Protein AF-A0A356WY56-F1 (afdb_monomer_lite)

Sequence (281 aa):
VMVTATISPYHAPGSEIDVTVSSLGDARSLQGGVLLQTQMLEPDNDEIYVIAQGPLVVGGIAAETRGASVSQNQTLTATIPGGGSVERNEEVELNTTVPLGLVLRDPNYSNARSIVESINGAFDEELASMHHSGLVRVQWPDAFQDRGNMNIFTSIILDQTIEVETPARVVINERTGTIVAGGEVIIDDAMISHGNIQLRTQNTPFISQPPAFSGGETTVLNVPEAQLSEDIAQTFLVEPETTVQQLAASLNALGLSPRDIISIFQALDRSGVLRAKLIVM

Radius of gyration: 29.79 Å; chains: 1; bounding box: 91×44×67 Å

Secondary structure (DSSP, 8-state):
-EEEE---TTPPTT-EEEEEEE--SS-S--TT-EEEEEEEE-TTT--EEEEEEEE-B-------BTTB----S-TTEEEEEEEEEE---------TTS-EEEE-SS--HHHHHHHHHHHHHHSSS--EEEEETTEEEEPPPGGG-SHHHHHHHHHHHHT------PPPEEEE-TTT--EEEES--EE-S-EEEETTEEEEE-----EE-PPTTS-PPPEE---------SS--EEEEEPTT--HHHHHHHHHHTT--HHHHHHHHHHHHHTT-EESEEEE-

pLDDT: mean 80.22, std 16.52, range [29.41, 97.12]

Foldseek 3Di:
DDKDFDDDLPDDFFFFGKIKAFDPDDDQALAQPWADFDFDADPPPRDGFKTFTTTWAFPADQDDDPPDGPRDDRRRMTMDGSRIGTHDHDHDDDALVFFDKDFAPDFDPVQLVQLQCQLCVVDPDNQWDDPGSGIITGHDDPVQNDRVSVVVSVVVSVPGDGDDQDFWEWEAEQVPRDIDTDGDKAFAFDWDDFDLEIETEDDDFDWDDDPPPPPDDTDTDDDDDDDDDDDRHPYDYDDHPDDPVNVSVVCVVVVDRSVSVLVRVVVSVVVVRIRGHYHYD

Structure (mmCIF, N/CA/C/O backbone):
data_AF-A0A356WY56-F1
#
_entry.id   AF-A0A356WY56-F1
#
loop_
_atom_site.group_PDB
_atom_site.id
_atom_site.type_symbol
_atom_site.label_atom_id
_atom_site.label_alt_id
_atom_site.label_comp_id
_atom_site.label_asym_id
_atom_site.label_entity_id
_atom_site.label_seq_id
_atom_site.pdbx_PDB_ins_code
_atom_site.Cartn_x
_atom_site.Cartn_y
_atom_site.Cartn_z
_atom_site.occupancy
_atom_site.B_iso_or_equiv
_atom_site.auth_seq_id
_atom_site.auth_comp_id
_atom_site.auth_asym_id
_atom_site.auth_atom_id
_atom_site.pdbx_PDB_model_num
ATOM 1 N N . VAL A 1 1 ? 26.663 4.536 19.017 1.00 85.94 1 VAL A N 1
ATOM 2 C CA . VAL A 1 1 ? 25.782 5.232 18.052 1.00 85.94 1 VAL A CA 1
ATOM 3 C C . VAL A 1 1 ? 25.529 4.257 16.925 1.00 85.94 1 VAL A C 1
ATOM 5 O O . VAL A 1 1 ? 26.473 3.595 16.520 1.00 85.94 1 VAL A O 1
ATOM 8 N N . MET A 1 2 ? 24.281 4.103 16.510 1.00 91.50 2 MET A N 1
ATOM 9 C CA . MET A 1 2 ? 23.872 3.248 15.403 1.00 91.50 2 MET A CA 1
ATOM 10 C C . MET A 1 2 ? 23.352 4.147 14.286 1.00 91.50 2 MET A C 1
ATOM 12 O O . MET A 1 2 ? 22.641 5.111 14.569 1.00 91.50 2 MET A O 1
ATOM 16 N N . VAL A 1 3 ? 23.739 3.851 13.050 1.00 94.31 3 VAL A N 1
ATOM 17 C CA . VAL A 1 3 ? 23.352 4.612 11.862 1.00 94.31 3 VAL A CA 1
ATOM 18 C C . VAL A 1 3 ? 22.678 3.643 10.905 1.00 94.31 3 VAL A C 1
ATOM 20 O O . VAL A 1 3 ? 23.260 2.613 10.570 1.00 94.31 3 VAL A O 1
ATOM 23 N N . THR A 1 4 ? 21.444 3.939 10.515 1.00 93.38 4 THR A N 1
ATOM 24 C CA . THR A 1 4 ? 20.633 3.098 9.630 1.00 93.38 4 THR A CA 1
ATOM 25 C C . THR A 1 4 ? 20.034 3.936 8.508 1.00 93.38 4 THR A C 1
ATOM 27 O O . THR A 1 4 ? 19.711 5.108 8.683 1.00 93.38 4 THR A O 1
ATOM 30 N N . ALA A 1 5 ? 19.919 3.341 7.329 1.00 92.69 5 ALA A N 1
ATOM 31 C CA . ALA A 1 5 ? 19.368 3.966 6.138 1.00 92.69 5 ALA A CA 1
ATOM 32 C C . ALA A 1 5 ? 18.651 2.887 5.328 1.00 92.69 5 ALA A C 1
ATOM 34 O O . ALA A 1 5 ? 18.968 1.704 5.449 1.00 92.69 5 ALA A O 1
ATOM 35 N N . THR A 1 6 ? 17.666 3.292 4.533 1.00 91.00 6 THR A N 1
ATOM 36 C CA . THR A 1 6 ? 16.948 2.386 3.631 1.00 91.00 6 THR A CA 1
ATOM 37 C C . THR A 1 6 ? 17.314 2.748 2.203 1.00 91.00 6 THR A C 1
ATOM 39 O O . THR A 1 6 ? 17.058 3.868 1.766 1.00 91.00 6 THR A O 1
ATOM 42 N N . ILE A 1 7 ? 17.912 1.805 1.479 1.00 88.56 7 ILE A N 1
ATOM 43 C CA . ILE A 1 7 ? 18.257 1.967 0.069 1.00 88.56 7 ILE A CA 1
ATOM 44 C C . ILE A 1 7 ? 17.208 1.257 -0.797 1.00 88.56 7 ILE A C 1
ATOM 46 O O . ILE A 1 7 ? 16.867 0.101 -0.563 1.00 88.56 7 ILE A O 1
ATOM 50 N N . SER A 1 8 ? 16.647 1.977 -1.769 1.00 87.56 8 SER A N 1
ATOM 51 C CA . SER A 1 8 ? 15.826 1.402 -2.836 1.00 87.56 8 SER A CA 1
ATOM 52 C C . SER A 1 8 ? 16.740 0.852 -3.933 1.00 87.56 8 SER A C 1
ATOM 54 O O . SER A 1 8 ? 17.744 1.505 -4.219 1.00 87.56 8 SER A O 1
ATOM 56 N N . PRO A 1 9 ? 16.383 -0.247 -4.622 1.00 83.75 9 PRO A N 1
ATOM 57 C CA . PRO A 1 9 ? 17.151 -0.786 -5.752 1.00 83.75 9 PRO A CA 1
ATOM 58 C C . PRO A 1 9 ? 17.381 0.194 -6.916 1.00 83.75 9 PRO A C 1
ATOM 60 O O . PRO A 1 9 ? 18.193 -0.062 -7.797 1.00 83.75 9 PRO A O 1
ATOM 63 N N . TYR A 1 10 ? 16.661 1.316 -6.947 1.00 83.38 10 TYR A N 1
ATOM 64 C CA . TYR A 1 10 ? 16.765 2.316 -8.011 1.00 83.38 10 TYR A CA 1
ATOM 65 C C . TYR A 1 10 ? 17.625 3.533 -7.648 1.00 83.38 10 TYR A C 1
ATOM 67 O O . TYR A 1 10 ? 17.779 4.432 -8.473 1.00 83.38 10 TYR A O 1
ATOM 75 N N . HIS A 1 11 ? 18.188 3.602 -6.437 1.00 90.69 11 HIS A N 1
ATOM 76 C CA . HIS A 1 11 ? 19.147 4.660 -6.118 1.00 90.69 11 HIS A CA 1
ATOM 77 C C . HIS A 1 11 ? 20.453 4.438 -6.883 1.00 90.69 11 HIS A C 1
ATOM 79 O O . HIS A 1 11 ? 21.121 3.421 -6.710 1.00 90.69 11 HIS A O 1
ATOM 85 N N . ALA A 1 12 ? 20.834 5.399 -7.717 1.00 89.94 12 ALA A N 1
ATOM 86 C CA . ALA A 1 12 ? 22.125 5.379 -8.392 1.00 89.94 12 ALA A CA 1
ATOM 87 C C . ALA A 1 12 ? 23.248 5.836 -7.441 1.00 89.94 12 ALA A C 1
ATOM 89 O O . ALA A 1 12 ? 22.971 6.588 -6.498 1.00 89.94 12 ALA A O 1
ATOM 90 N N . PRO A 1 13 ? 24.514 5.467 -7.702 1.00 92.19 13 PRO A N 1
ATOM 91 C CA . PRO A 1 13 ? 25.654 6.074 -7.025 1.00 92.19 13 PRO A CA 1
ATOM 92 C C . PRO A 1 13 ? 25.601 7.610 -7.085 1.00 92.19 13 PRO A C 1
ATOM 94 O O . PRO A 1 13 ? 25.337 8.191 -8.139 1.00 92.19 13 PRO A O 1
ATOM 97 N N . GLY A 1 14 ? 25.821 8.261 -5.947 1.00 92.62 14 GLY A N 1
ATOM 98 C CA . GLY A 1 14 ? 25.669 9.699 -5.731 1.00 92.62 14 GLY A CA 1
ATOM 99 C C . GLY A 1 14 ? 24.257 10.154 -5.343 1.00 92.62 14 GLY A C 1
ATOM 100 O O . GLY A 1 14 ? 24.069 11.342 -5.094 1.00 92.62 14 GLY A O 1
ATOM 101 N N . SER A 1 15 ? 23.263 9.258 -5.284 1.00 94.56 15 SER A N 1
ATOM 102 C CA . SER A 1 15 ? 21.923 9.620 -4.797 1.00 94.56 15 SER A CA 1
ATOM 103 C C . SER A 1 15 ? 21.968 9.968 -3.312 1.00 94.56 15 SER A C 1
ATOM 105 O O . SER A 1 15 ? 22.593 9.256 -2.523 1.00 94.56 15 SER A O 1
ATOM 107 N N . GLU A 1 16 ? 21.260 11.029 -2.936 1.00 95.50 16 GLU A N 1
ATOM 108 C CA . GLU A 1 16 ? 21.068 11.409 -1.540 1.00 95.50 16 GLU A CA 1
ATOM 109 C C . GLU A 1 16 ? 19.893 10.632 -0.932 1.00 95.50 16 GLU A C 1
ATOM 111 O O . GLU A 1 16 ? 18.824 10.530 -1.537 1.00 95.50 16 GLU A O 1
ATOM 116 N N . ILE A 1 17 ? 20.084 10.089 0.271 1.00 95.62 17 ILE A N 1
ATOM 117 C CA . ILE A 1 17 ? 19.066 9.358 1.029 1.00 95.62 17 ILE A CA 1
ATOM 118 C C . ILE A 1 17 ? 19.007 9.829 2.481 1.00 95.62 17 ILE A C 1
ATOM 120 O O . ILE A 1 17 ? 19.989 10.314 3.053 1.00 95.62 17 ILE A O 1
ATOM 124 N N . ASP A 1 18 ? 17.847 9.640 3.099 1.00 95.75 18 ASP A N 1
ATOM 125 C CA . ASP A 1 18 ? 17.649 9.945 4.509 1.00 95.75 18 ASP A CA 1
ATOM 126 C C . ASP A 1 18 ? 18.321 8.898 5.400 1.00 95.75 18 ASP A C 1
ATOM 128 O O . ASP A 1 18 ? 18.241 7.687 5.166 1.00 95.75 18 ASP A O 1
ATOM 132 N N . VAL A 1 19 ? 18.954 9.376 6.470 1.00 95.62 19 VAL A N 1
ATOM 133 C CA . VAL A 1 19 ? 19.668 8.533 7.433 1.00 95.62 19 VAL A CA 1
ATOM 134 C C . VAL A 1 19 ? 19.085 8.726 8.823 1.00 95.62 19 VAL A C 1
ATOM 136 O O . VAL A 1 19 ? 18.850 9.850 9.263 1.00 95.62 19 VAL A O 1
ATOM 139 N N . THR A 1 20 ? 18.884 7.631 9.546 1.00 94.75 20 THR A N 1
ATOM 140 C CA . THR A 1 20 ? 18.485 7.634 10.954 1.00 94.75 20 THR A CA 1
ATOM 141 C C . THR A 1 20 ? 19.693 7.347 11.837 1.00 94.75 20 THR A C 1
ATOM 143 O O . THR A 1 20 ? 20.459 6.416 11.599 1.00 94.75 20 THR A O 1
ATOM 146 N N . VAL A 1 21 ? 19.863 8.151 12.883 1.00 94.56 21 VAL A N 1
ATOM 147 C CA . VAL A 1 21 ? 20.942 8.028 13.864 1.00 94.56 21 VAL A CA 1
ATOM 148 C C . VAL A 1 21 ? 20.334 7.818 15.239 1.00 94.56 21 VAL A C 1
ATOM 150 O O . VAL A 1 21 ? 19.541 8.634 15.707 1.00 94.56 21 VAL A O 1
ATOM 153 N N . SER A 1 22 ? 20.750 6.757 15.921 1.00 92.12 22 SER A N 1
ATOM 154 C CA . SER A 1 22 ? 20.297 6.436 17.273 1.00 92.12 22 SER A CA 1
ATOM 155 C C . SER A 1 22 ? 21.470 6.314 18.239 1.00 92.12 22 SER A C 1
ATOM 157 O O . SER A 1 22 ? 22.510 5.715 17.945 1.00 92.12 22 SER A O 1
ATOM 159 N N . SER A 1 23 ? 21.314 6.867 19.440 1.00 90.25 23 SER A N 1
ATOM 160 C CA . SER A 1 23 ? 22.250 6.610 20.533 1.00 90.25 23 SER A CA 1
ATOM 161 C C . SER A 1 23 ? 21.942 5.261 21.180 1.00 90.25 23 SER A C 1
ATOM 163 O O . SER A 1 23 ? 20.828 5.027 21.631 1.00 90.25 23 SER A O 1
ATOM 165 N N . LEU A 1 24 ? 22.954 4.396 21.268 1.00 81.62 24 LEU A N 1
ATOM 166 C CA . LEU A 1 24 ? 22.889 3.111 21.979 1.00 81.62 24 LEU A CA 1
ATOM 167 C C . LEU A 1 24 ? 23.472 3.201 23.407 1.00 81.62 24 LEU A C 1
ATOM 169 O O . LEU A 1 24 ? 23.508 2.212 24.127 1.00 81.62 24 LEU A O 1
ATOM 173 N N . GLY A 1 25 ? 23.983 4.376 23.792 1.00 77.62 25 GLY A N 1
ATOM 174 C CA . GLY A 1 25 ? 24.712 4.598 25.042 1.00 77.62 25 GLY A CA 1
ATOM 175 C C . GLY A 1 25 ? 24.065 5.651 25.940 1.00 77.62 25 GLY A C 1
ATOM 176 O O . GLY A 1 25 ? 22.857 5.855 25.932 1.00 77.62 25 GLY A O 1
ATOM 177 N N . ASP A 1 26 ? 24.899 6.357 26.692 1.00 78.75 26 ASP A N 1
ATOM 178 C CA . ASP A 1 26 ? 24.550 7.310 27.750 1.00 78.75 26 ASP A CA 1
ATOM 179 C C . ASP A 1 26 ? 24.246 8.738 27.262 1.00 78.75 26 ASP A C 1
ATOM 181 O O . ASP A 1 26 ? 24.182 9.674 28.067 1.00 78.75 26 ASP A O 1
ATOM 185 N N . ALA A 1 27 ? 24.052 8.938 25.953 1.00 83.62 27 ALA A N 1
ATOM 186 C CA . ALA A 1 27 ? 23.698 10.255 25.433 1.00 83.62 27 ALA A CA 1
ATOM 187 C C . ALA A 1 27 ? 22.409 10.754 26.101 1.00 83.62 27 ALA A C 1
ATOM 189 O O . ALA A 1 27 ? 21.419 10.034 26.181 1.00 83.62 27 ALA A O 1
ATOM 190 N N . ARG A 1 28 ? 22.414 12.007 26.564 1.00 83.31 28 ARG A N 1
ATOM 191 C CA . ARG A 1 28 ? 21.215 12.655 27.126 1.00 83.31 28 ARG A CA 1
ATOM 192 C C . ARG A 1 28 ? 20.296 13.203 26.036 1.00 83.31 28 ARG A C 1
ATOM 194 O O . ARG A 1 28 ? 19.098 13.330 26.254 1.00 83.31 28 ARG A O 1
ATOM 201 N N . SER A 1 29 ? 20.873 13.570 24.892 1.00 85.62 29 SER A N 1
ATOM 202 C CA . SER A 1 29 ? 20.183 14.134 23.735 1.00 85.62 29 SER A CA 1
ATOM 203 C C . SER A 1 29 ? 21.113 14.137 22.516 1.00 85.62 29 SER A C 1
ATOM 205 O O . SER A 1 29 ? 22.320 14.314 22.669 1.00 85.62 29 SER A O 1
ATOM 207 N N . LEU A 1 30 ? 20.549 13.957 21.320 1.00 88.00 30 LEU A N 1
ATOM 208 C CA . LEU A 1 30 ? 21.206 14.150 20.022 1.00 88.00 30 LEU A CA 1
ATOM 209 C C . LEU A 1 30 ? 20.957 15.550 19.428 1.00 88.00 30 LEU A C 1
ATOM 211 O O . LEU A 1 30 ? 21.418 15.847 18.326 1.00 88.00 30 LEU A O 1
ATOM 215 N N . GLN A 1 31 ? 20.226 16.418 20.134 1.00 87.25 31 GLN A N 1
ATOM 216 C CA . GLN A 1 31 ? 19.887 17.758 19.659 1.00 87.25 31 GLN A CA 1
ATOM 217 C C . GLN A 1 31 ? 21.140 18.613 19.443 1.00 87.25 31 GLN A C 1
ATOM 219 O O . GLN A 1 31 ? 21.974 18.745 20.338 1.00 87.25 31 GLN A O 1
ATOM 224 N N . GLY A 1 32 ? 21.241 19.229 18.263 1.00 85.69 32 GLY A N 1
ATOM 225 C CA . GLY A 1 32 ? 22.387 20.062 17.889 1.00 85.69 32 GLY A CA 1
ATOM 226 C C . GLY A 1 32 ? 23.671 19.271 17.616 1.00 85.69 32 GLY A C 1
ATOM 227 O O . GLY A 1 32 ? 24.718 19.878 17.406 1.00 85.69 32 GLY A O 1
ATOM 228 N N . GLY A 1 33 ? 23.608 17.936 17.623 1.00 91.12 33 GLY A N 1
ATOM 229 C CA . GLY A 1 33 ? 24.721 17.085 17.227 1.00 91.12 33 GLY A CA 1
ATOM 230 C C . GLY A 1 33 ? 24.958 17.105 15.716 1.00 91.12 33 GLY A C 1
ATOM 231 O O . GLY A 1 33 ? 24.085 17.468 14.929 1.00 91.12 33 GLY A O 1
ATOM 232 N N . VAL A 1 34 ? 26.150 16.674 15.310 1.00 94.69 34 VAL A N 1
ATOM 233 C CA . VAL A 1 34 ? 26.525 16.463 13.908 1.00 94.69 34 VAL A CA 1
ATOM 234 C C . VAL A 1 34 ? 27.080 15.050 13.789 1.00 94.69 34 VAL A C 1
ATOM 236 O O . VAL A 1 34 ? 27.959 14.664 14.562 1.00 94.69 34 VAL A O 1
ATOM 239 N N . LEU A 1 35 ? 26.564 14.276 12.837 1.00 95.31 35 LEU A N 1
ATOM 240 C CA . LEU A 1 35 ? 27.150 13.002 12.453 1.00 95.31 35 LEU A CA 1
ATOM 241 C C . LEU A 1 35 ? 28.388 13.280 11.601 1.00 95.31 35 LEU A C 1
ATOM 243 O O . LEU A 1 35 ? 28.300 13.883 10.529 1.00 95.31 35 LEU A O 1
ATOM 247 N N . LEU A 1 36 ? 29.542 12.835 12.089 1.00 95.31 36 LEU A N 1
ATOM 248 C CA . LEU A 1 36 ? 30.762 12.793 11.291 1.00 95.31 36 LEU A CA 1
ATOM 249 C C . LEU A 1 36 ? 30.651 11.690 10.242 1.00 95.31 36 LEU A C 1
ATOM 251 O O . LEU A 1 36 ? 29.946 10.706 10.464 1.00 95.31 36 LEU A O 1
ATOM 255 N N . GLN A 1 37 ? 31.384 11.842 9.140 1.00 95.62 37 GLN A N 1
ATOM 256 C CA . GLN A 1 37 ? 31.386 10.886 8.037 1.00 95.62 37 GLN A CA 1
ATOM 257 C C . GLN A 1 37 ? 31.486 9.442 8.540 1.00 95.62 37 GLN A C 1
ATOM 259 O O . GLN A 1 37 ? 32.502 9.025 9.095 1.00 95.62 37 GLN A O 1
ATOM 264 N N . THR A 1 38 ? 30.401 8.699 8.347 1.00 95.81 38 THR A N 1
ATOM 265 C CA . THR A 1 38 ? 30.225 7.330 8.821 1.00 95.81 38 THR A CA 1
ATOM 266 C C . THR A 1 38 ? 29.865 6.458 7.631 1.00 95.81 38 THR A C 1
ATOM 268 O O . THR A 1 38 ? 28.901 6.729 6.920 1.00 95.81 38 THR A O 1
ATOM 271 N N . GLN A 1 39 ? 30.660 5.420 7.406 1.00 95.38 39 GLN A N 1
ATOM 272 C CA . GLN A 1 39 ? 30.413 4.440 6.355 1.00 95.38 39 GLN A CA 1
ATOM 273 C C . GLN A 1 39 ? 29.398 3.411 6.852 1.00 95.38 39 GLN A C 1
ATOM 275 O O . GLN A 1 39 ? 29.490 2.937 7.985 1.00 95.38 39 GLN A O 1
ATOM 280 N N . MET A 1 40 ? 28.434 3.082 6.002 1.00 93.75 40 MET A N 1
ATOM 281 C CA . MET A 1 40 ? 27.417 2.068 6.239 1.00 93.75 40 MET A CA 1
ATOM 282 C C . MET A 1 40 ? 27.729 0.869 5.356 1.00 93.75 40 MET A C 1
ATOM 284 O O . MET A 1 40 ? 27.813 0.998 4.131 1.00 93.75 40 MET A O 1
ATOM 288 N N . LEU A 1 41 ? 27.937 -0.268 6.010 1.00 92.06 41 LEU A N 1
ATOM 289 C CA . LEU A 1 41 ? 28.397 -1.498 5.385 1.00 92.06 41 LEU A CA 1
ATOM 290 C C . LEU A 1 41 ? 27.224 -2.449 5.163 1.00 92.06 41 LEU A C 1
ATOM 292 O O . LEU A 1 41 ? 26.315 -2.516 5.998 1.00 92.06 41 LEU A O 1
ATOM 296 N N . GLU A 1 42 ? 27.262 -3.193 4.065 1.00 86.12 42 GLU A N 1
ATOM 297 C CA . GLU A 1 42 ? 26.388 -4.345 3.882 1.00 86.12 42 GLU A CA 1
ATOM 298 C C . GLU A 1 42 ? 26.798 -5.470 4.855 1.00 86.12 42 GLU A C 1
ATOM 300 O O . GLU A 1 42 ? 27.981 -5.817 4.917 1.00 86.12 42 GLU A O 1
ATOM 305 N N . PRO A 1 43 ? 25.854 -6.051 5.625 1.00 84.38 43 PRO A N 1
ATOM 306 C CA . PRO A 1 43 ? 26.174 -7.048 6.650 1.00 84.38 43 PRO A CA 1
ATOM 307 C C . PRO A 1 43 ? 26.872 -8.316 6.145 1.00 84.38 43 PRO A C 1
ATOM 309 O O . PRO A 1 43 ? 27.546 -8.979 6.931 1.00 84.38 43 PRO A O 1
ATOM 312 N N . ASP A 1 44 ? 26.683 -8.670 4.871 1.00 85.94 44 ASP A N 1
ATOM 313 C CA . ASP A 1 44 ? 27.112 -9.962 4.329 1.00 85.94 44 ASP A CA 1
ATOM 314 C C . ASP A 1 44 ? 28.516 -9.933 3.699 1.00 85.94 44 ASP A 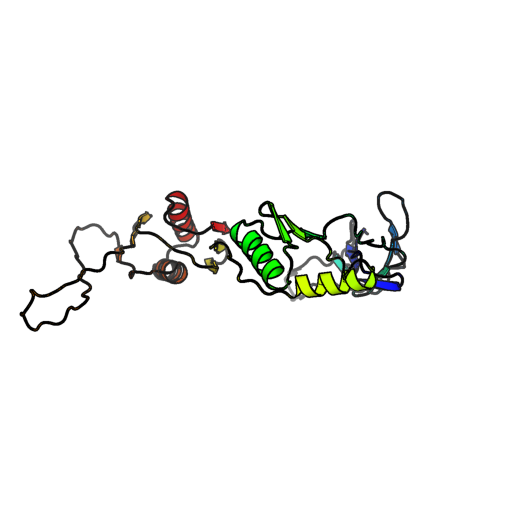C 1
ATOM 316 O O . ASP A 1 44 ? 29.204 -10.957 3.700 1.00 85.94 44 ASP A O 1
ATOM 320 N N . ASN A 1 45 ? 28.966 -8.792 3.167 1.00 86.31 45 ASN A N 1
ATOM 321 C CA . ASN A 1 45 ? 30.239 -8.679 2.437 1.00 86.31 45 ASN A CA 1
ATOM 322 C C . ASN A 1 45 ? 31.157 -7.536 2.912 1.00 86.31 45 ASN A C 1
ATOM 324 O O . ASN A 1 45 ? 32.243 -7.375 2.352 1.00 86.31 45 ASN A O 1
ATOM 328 N N . ASP A 1 46 ? 30.749 -6.768 3.930 1.00 86.25 46 ASP A N 1
ATOM 329 C CA . ASP A 1 46 ? 31.474 -5.608 4.467 1.00 86.25 46 ASP A CA 1
ATOM 330 C C . ASP A 1 46 ? 31.790 -4.516 3.417 1.00 86.25 46 ASP A C 1
ATOM 332 O O . ASP A 1 46 ? 32.713 -3.714 3.590 1.00 86.25 46 ASP A O 1
ATOM 336 N N . GLU A 1 47 ? 31.038 -4.446 2.314 1.00 89.88 47 GLU A N 1
ATOM 337 C CA . GLU A 1 47 ? 31.192 -3.391 1.313 1.00 89.88 47 GLU A CA 1
ATOM 338 C C . GLU A 1 47 ? 30.444 -2.115 1.714 1.00 89.88 47 GLU A C 1
ATOM 340 O O . GLU A 1 47 ? 29.388 -2.148 2.343 1.00 89.88 47 GLU A O 1
ATOM 345 N N . ILE A 1 48 ? 30.987 -0.956 1.331 1.00 91.81 48 ILE A N 1
ATOM 346 C CA . ILE A 1 48 ? 30.381 0.346 1.633 1.00 91.81 48 ILE A CA 1
ATOM 347 C C . ILE A 1 48 ? 29.261 0.627 0.629 1.00 91.81 48 ILE A C 1
ATOM 349 O O . ILE A 1 48 ? 29.527 0.810 -0.560 1.00 91.81 48 ILE A O 1
ATOM 353 N N . TYR A 1 49 ? 28.028 0.728 1.124 1.00 93.06 49 TYR A N 1
ATOM 354 C CA . TYR A 1 49 ? 26.856 1.079 0.314 1.00 93.06 49 TYR A CA 1
ATOM 355 C C . TYR A 1 49 ? 26.491 2.552 0.430 1.00 93.06 49 TYR A C 1
ATOM 357 O O . TYR A 1 49 ? 26.097 3.173 -0.555 1.00 93.06 49 TYR A O 1
ATOM 365 N N . VAL A 1 50 ? 26.620 3.123 1.629 1.00 95.38 50 VAL A N 1
ATOM 366 C CA . VAL A 1 50 ? 26.214 4.504 1.909 1.00 95.38 50 VAL A CA 1
ATOM 367 C C . VAL A 1 50 ? 27.255 5.180 2.791 1.00 95.38 50 VAL A C 1
ATOM 369 O O . VAL A 1 50 ? 27.745 4.596 3.758 1.00 95.38 50 VAL A O 1
ATOM 372 N N . ILE A 1 51 ? 27.572 6.436 2.493 1.00 96.50 51 ILE A N 1
ATOM 373 C CA . ILE A 1 51 ? 28.350 7.315 3.366 1.00 96.50 51 ILE A CA 1
ATOM 374 C C . ILE A 1 51 ? 27.407 8.362 3.948 1.00 96.50 51 ILE A C 1
ATOM 376 O O . ILE A 1 51 ? 26.849 9.171 3.215 1.00 96.50 51 ILE A O 1
ATOM 380 N N . ALA A 1 52 ? 27.247 8.367 5.268 1.00 97.12 52 ALA A N 1
ATOM 381 C CA . ALA A 1 52 ? 26.364 9.287 5.969 1.00 97.12 52 ALA A CA 1
ATOM 382 C C . ALA A 1 52 ? 27.140 10.380 6.712 1.00 97.12 52 ALA A C 1
ATOM 384 O O . ALA A 1 52 ? 28.104 10.095 7.426 1.00 97.12 52 ALA A O 1
ATOM 385 N N . GLN A 1 53 ? 26.696 11.630 6.597 1.00 96.38 53 GLN A N 1
ATOM 386 C CA . GLN A 1 53 ? 27.201 12.761 7.375 1.00 96.38 53 GLN A CA 1
ATOM 387 C C . GLN A 1 53 ? 26.163 13.879 7.464 1.00 96.38 53 GLN A C 1
ATOM 389 O O . GLN A 1 53 ? 25.293 13.999 6.609 1.00 96.38 53 GLN A O 1
ATOM 394 N N . GLY A 1 54 ? 26.285 14.744 8.471 1.00 96.25 54 GLY A N 1
ATOM 395 C CA . GLY A 1 54 ? 25.512 15.984 8.519 1.00 96.25 54 GLY A CA 1
ATOM 396 C C . GLY A 1 54 ? 24.900 16.309 9.880 1.00 96.25 54 GLY A C 1
ATOM 397 O O . GLY A 1 54 ? 25.066 15.562 10.849 1.00 96.25 54 GLY A O 1
ATOM 398 N N . PRO A 1 55 ? 24.231 17.468 9.987 1.00 95.56 55 PRO A N 1
ATOM 399 C CA . PRO A 1 55 ? 23.590 17.904 11.220 1.00 95.56 55 PRO A CA 1
ATOM 400 C C . PRO A 1 55 ? 22.390 17.016 11.571 1.00 95.56 55 PRO A C 1
ATOM 402 O O . PRO A 1 55 ? 21.586 16.662 10.714 1.00 95.56 55 PRO A O 1
ATOM 405 N N . LEU A 1 56 ? 22.256 16.681 12.854 1.00 93.31 56 LEU A N 1
ATOM 406 C CA . LEU A 1 56 ? 21.178 15.841 13.365 1.00 93.31 56 LEU A CA 1
ATOM 407 C C . LEU A 1 56 ? 19.898 16.658 13.585 1.00 93.31 56 LEU A C 1
ATOM 409 O O . LEU A 1 56 ? 19.901 17.650 14.318 1.00 93.31 56 LEU A O 1
ATOM 413 N N . VAL A 1 57 ? 18.785 16.190 13.020 1.00 91.44 57 VAL A N 1
ATOM 414 C CA . VAL A 1 57 ? 17.443 16.738 13.252 1.00 91.44 57 VAL A CA 1
ATOM 415 C C . VAL A 1 57 ? 16.663 15.795 14.165 1.00 91.44 57 VAL A C 1
ATOM 417 O O . VAL A 1 57 ? 16.432 14.634 13.829 1.00 91.44 57 VAL A O 1
ATOM 420 N N . VAL A 1 58 ? 16.248 16.286 15.333 1.00 88.19 58 VAL A N 1
ATOM 421 C CA . VAL A 1 58 ? 15.493 15.512 16.332 1.00 88.19 58 VAL A CA 1
ATOM 422 C C . VAL 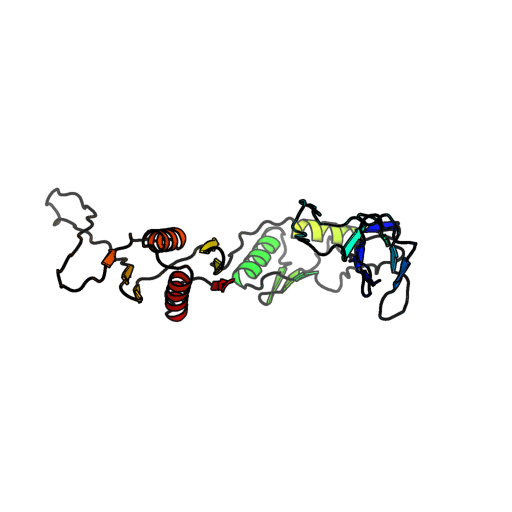A 1 58 ? 14.019 15.915 16.338 1.00 88.19 58 VAL A C 1
ATOM 424 O O . VAL A 1 58 ? 13.689 17.100 16.336 1.00 88.19 58 VAL A O 1
ATOM 427 N N . GLY A 1 59 ? 13.121 14.930 16.370 1.00 71.44 59 GLY A N 1
ATOM 428 C CA . GLY A 1 59 ? 11.680 15.151 16.496 1.00 71.44 59 GLY A CA 1
ATOM 429 C C . GLY A 1 59 ? 11.251 15.182 17.962 1.00 71.44 59 GLY A C 1
ATOM 430 O O . GLY A 1 59 ? 10.948 14.141 18.537 1.00 71.44 59 GLY A O 1
ATOM 431 N N . GLY A 1 60 ? 11.222 16.359 18.593 1.00 61.84 60 GLY A N 1
ATOM 432 C CA . GLY A 1 60 ? 10.750 16.498 19.974 1.00 61.84 60 GLY A CA 1
ATOM 433 C C . GLY A 1 60 ? 10.586 17.951 20.413 1.00 61.84 60 GLY A C 1
ATOM 434 O O . GLY A 1 60 ? 11.404 18.802 20.078 1.00 61.84 60 GLY A O 1
ATOM 435 N N . ILE A 1 61 ? 9.523 18.238 21.170 1.00 50.62 61 ILE A N 1
ATOM 436 C CA . ILE A 1 61 ? 9.283 19.545 21.793 1.00 50.62 61 ILE A CA 1
ATOM 437 C C . ILE A 1 61 ? 9.763 19.449 23.242 1.00 50.62 61 ILE A C 1
ATOM 439 O O . ILE A 1 61 ? 9.096 18.856 24.085 1.00 50.62 61 ILE A O 1
ATOM 443 N N . ALA A 1 62 ? 10.916 20.041 23.546 1.00 52.84 62 ALA A N 1
ATOM 444 C CA . ALA A 1 62 ? 11.346 20.249 24.924 1.00 52.84 62 ALA A CA 1
ATOM 445 C C . ALA A 1 62 ? 10.723 21.555 25.443 1.00 52.84 62 ALA A C 1
ATOM 447 O O . ALA A 1 62 ? 11.261 22.638 25.224 1.00 52.84 62 ALA A O 1
ATOM 448 N N . ALA A 1 63 ? 9.564 21.472 26.099 1.00 47.62 63 ALA A N 1
ATOM 449 C CA . ALA A 1 63 ? 8.976 22.612 26.800 1.00 47.62 63 ALA A CA 1
ATOM 450 C C . ALA A 1 63 ? 9.368 22.560 28.285 1.00 47.62 63 ALA A C 1
ATOM 452 O O . ALA A 1 63 ? 8.790 21.812 29.071 1.00 47.62 63 ALA A O 1
ATOM 453 N N . GLU A 1 64 ? 10.360 23.356 28.684 1.00 47.88 64 GLU A N 1
ATOM 454 C CA . GLU A 1 64 ? 10.730 23.515 30.091 1.00 47.88 64 GLU A CA 1
ATOM 455 C C . GLU A 1 64 ? 9.779 24.523 30.758 1.00 47.88 64 GLU A C 1
ATOM 457 O O . GLU A 1 64 ? 9.906 25.736 30.597 1.00 47.88 64 GLU A O 1
ATOM 462 N N . THR A 1 65 ? 8.786 24.027 31.502 1.00 42.88 65 THR A N 1
ATOM 463 C CA . THR A 1 65 ? 7.951 24.881 32.360 1.00 42.88 65 THR A CA 1
ATOM 464 C C . THR A 1 65 ? 8.518 24.857 33.776 1.00 42.88 65 THR A C 1
ATOM 466 O O . THR A 1 65 ? 8.688 23.790 34.368 1.00 42.88 65 THR A O 1
ATOM 469 N N . ARG A 1 66 ? 8.817 26.043 34.329 1.00 47.75 66 ARG A N 1
ATOM 470 C CA . ARG A 1 66 ? 9.323 26.234 35.701 1.00 47.75 66 ARG A CA 1
ATOM 471 C C . ARG A 1 66 ? 8.500 25.414 36.705 1.00 47.75 66 ARG A C 1
ATOM 473 O O . ARG A 1 66 ? 7.374 25.784 37.019 1.00 47.75 66 ARG A O 1
ATOM 480 N N . GLY A 1 67 ? 9.084 24.329 37.217 1.00 54.78 67 GLY A N 1
ATOM 481 C CA . GLY A 1 67 ? 8.528 23.508 38.299 1.00 54.78 67 GLY A CA 1
ATOM 482 C C . GLY A 1 67 ? 8.123 22.078 37.926 1.00 54.78 67 GLY A C 1
ATOM 483 O O . GLY A 1 67 ? 7.906 21.285 38.836 1.00 54.78 67 GLY A O 1
ATOM 484 N N . ALA A 1 68 ? 8.071 21.712 36.640 1.00 50.03 68 ALA A N 1
ATOM 485 C CA . ALA A 1 68 ? 7.842 20.325 36.228 1.00 50.03 68 ALA A CA 1
ATOM 486 C C . ALA A 1 68 ? 8.538 20.018 34.893 1.00 50.03 68 ALA A C 1
ATOM 488 O O . ALA A 1 68 ? 8.162 20.542 33.846 1.00 50.03 68 ALA A O 1
ATOM 489 N N . SER A 1 69 ? 9.546 19.142 34.924 1.00 52.19 69 SER A N 1
ATOM 490 C CA . SER A 1 69 ? 10.152 18.594 33.710 1.00 52.19 69 SER A CA 1
ATOM 491 C C . SER A 1 69 ? 9.250 17.493 33.149 1.00 52.19 69 SER A C 1
ATOM 493 O O . SER A 1 69 ? 9.317 16.345 33.590 1.00 52.19 69 SER A O 1
ATOM 495 N N . VAL A 1 70 ? 8.407 17.822 32.173 1.00 48.34 70 VAL A N 1
ATOM 496 C CA . VAL A 1 70 ? 7.751 16.807 31.338 1.00 48.34 70 VAL A CA 1
ATOM 497 C C . VAL A 1 70 ? 8.566 16.704 30.058 1.00 48.34 70 VAL A C 1
ATOM 499 O O . VAL A 1 70 ? 8.350 17.437 29.099 1.00 48.34 70 VAL A O 1
ATOM 502 N N . SER A 1 71 ? 9.560 15.816 30.067 1.00 53.47 71 SER A N 1
ATOM 503 C CA . SER A 1 71 ? 10.259 15.416 28.846 1.00 53.47 71 SER A CA 1
ATOM 504 C C . SER A 1 71 ? 9.324 14.491 28.068 1.00 53.47 71 SER A C 1
ATOM 506 O O . SER A 1 71 ? 9.297 13.281 28.280 1.00 53.47 71 SER A O 1
ATOM 508 N N . GLN A 1 72 ? 8.474 15.079 27.227 1.00 48.53 72 GLN A N 1
ATOM 509 C CA . GLN A 1 72 ? 7.735 14.329 26.221 1.00 48.53 72 GLN A CA 1
ATOM 510 C C . GLN A 1 72 ? 8.621 14.216 24.975 1.00 48.53 72 GLN A C 1
ATOM 512 O O . GLN A 1 72 ? 8.898 15.205 24.304 1.00 48.53 72 GLN A O 1
ATOM 517 N N . ASN A 1 73 ? 9.023 12.976 24.692 1.00 52.34 73 ASN A N 1
ATOM 518 C CA . ASN A 1 73 ? 9.763 12.477 23.529 1.00 52.34 73 ASN A CA 1
ATOM 519 C C . ASN A 1 73 ? 11.294 12.429 23.663 1.00 52.34 73 ASN A C 1
ATOM 521 O O . ASN A 1 73 ? 11.989 13.408 23.922 1.00 52.34 73 ASN A O 1
ATOM 525 N N . GLN A 1 74 ? 11.792 11.207 23.474 1.00 60.47 74 GLN A N 1
ATOM 526 C CA . GLN A 1 74 ? 13.182 10.791 23.574 1.00 60.47 74 GLN A CA 1
ATOM 527 C C . GLN A 1 74 ? 14.012 11.464 22.476 1.00 60.47 74 GLN A C 1
ATOM 529 O O . GLN A 1 74 ? 13.872 11.153 21.298 1.00 60.47 74 GLN A O 1
ATOM 534 N N . THR A 1 75 ? 14.940 12.337 22.861 1.00 72.62 75 THR A N 1
ATOM 535 C CA . THR A 1 75 ? 15.891 12.999 21.950 1.00 72.62 75 THR A CA 1
ATOM 536 C C . THR A 1 75 ? 17.063 12.089 21.546 1.00 72.62 75 THR A C 1
ATOM 538 O O . THR A 1 75 ? 18.136 12.568 21.195 1.00 72.62 75 THR A O 1
ATOM 541 N N . LEU A 1 76 ? 16.896 10.768 21.654 1.00 87.12 76 LEU A N 1
ATOM 542 C CA . LEU A 1 76 ? 17.950 9.767 21.433 1.00 87.12 76 LEU A CA 1
ATOM 543 C C . LEU A 1 76 ? 17.977 9.215 20.006 1.00 87.12 76 LEU A C 1
ATOM 545 O O . LEU A 1 76 ? 18.896 8.468 19.670 1.00 87.12 76 LEU A O 1
ATOM 549 N N . THR A 1 77 ? 17.003 9.607 19.185 1.00 89.81 77 THR A N 1
ATOM 550 C CA . THR A 1 77 ? 16.945 9.313 17.755 1.00 89.81 77 THR A CA 1
ATOM 551 C C . THR A 1 77 ? 16.852 10.621 16.984 1.00 89.81 77 THR A C 1
ATOM 553 O O . THR A 1 77 ? 16.084 11.517 17.341 1.00 89.81 77 THR A O 1
ATOM 556 N N . ALA A 1 78 ? 17.651 10.724 15.933 1.00 91.88 78 ALA A N 1
ATOM 557 C CA . ALA A 1 78 ? 17.686 11.840 15.010 1.00 91.88 78 ALA A CA 1
ATOM 558 C C . ALA A 1 78 ? 17.629 11.328 13.570 1.00 91.88 78 ALA A C 1
ATOM 560 O O . ALA A 1 78 ? 17.959 10.176 13.294 1.00 91.88 78 ALA A O 1
ATOM 561 N N . THR A 1 79 ? 17.247 12.205 12.655 1.00 94.19 79 THR A N 1
ATOM 562 C CA . THR A 1 79 ? 17.300 11.968 11.211 1.00 94.19 79 THR A CA 1
ATOM 563 C C . THR A 1 79 ? 18.207 13.006 10.561 1.00 94.19 79 THR A C 1
ATOM 565 O O . THR A 1 79 ? 18.350 14.116 11.076 1.00 94.19 79 THR A O 1
ATOM 568 N N . ILE A 1 80 ? 18.841 12.639 9.454 1.00 95.62 80 ILE A N 1
ATOM 569 C CA . ILE A 1 80 ? 19.605 13.539 8.593 1.00 95.62 80 ILE A CA 1
ATOM 570 C C . ILE A 1 80 ? 18.973 13.444 7.203 1.00 95.62 80 ILE A C 1
ATOM 572 O O . ILE A 1 80 ? 19.276 12.495 6.472 1.00 95.62 80 ILE A O 1
ATOM 576 N N . PRO A 1 81 ? 18.055 14.363 6.856 1.00 94.56 81 PRO A N 1
ATOM 577 C CA . PRO A 1 81 ? 17.427 14.371 5.541 1.00 94.56 81 PRO A CA 1
ATOM 578 C C . PRO A 1 81 ? 18.480 14.572 4.446 1.00 94.56 81 PRO A C 1
ATOM 580 O O . PRO A 1 81 ? 19.270 15.512 4.544 1.00 94.56 81 PRO A O 1
ATOM 583 N N . GLY A 1 82 ? 18.532 13.677 3.458 1.00 94.06 82 GLY A N 1
ATOM 584 C CA . GLY A 1 82 ? 19.553 13.679 2.398 1.00 94.06 82 GLY A CA 1
ATOM 585 C C . GLY A 1 82 ? 21.005 13.542 2.887 1.00 94.06 82 GLY A C 1
ATOM 586 O O . GLY A 1 82 ? 21.939 13.852 2.156 1.00 94.06 82 GLY A O 1
ATOM 587 N N . GLY A 1 83 ? 21.227 13.118 4.136 1.00 94.19 83 GLY A N 1
ATOM 588 C CA . GLY A 1 83 ? 22.565 13.041 4.734 1.00 94.19 83 GLY A CA 1
ATOM 589 C C . GLY A 1 83 ? 23.406 11.846 4.291 1.00 94.19 83 GLY A C 1
ATOM 590 O O . GLY A 1 83 ? 24.592 11.785 4.617 1.00 94.19 83 GLY A O 1
ATOM 591 N N . GLY A 1 84 ? 22.802 10.866 3.618 1.00 96.06 84 GLY A N 1
ATOM 592 C CA . GLY A 1 84 ? 23.476 9.684 3.091 1.00 96.06 84 GLY A CA 1
ATOM 593 C C . GLY A 1 84 ? 23.747 9.818 1.600 1.00 96.06 84 GLY A C 1
ATOM 594 O O . GLY A 1 84 ? 22.815 10.040 0.845 1.00 96.06 84 GLY A O 1
ATOM 595 N N . SER A 1 85 ? 24.991 9.629 1.170 1.00 96.56 85 SER A N 1
ATOM 596 C CA . SER A 1 85 ? 25.367 9.464 -0.238 1.00 96.56 85 SER A CA 1
ATOM 597 C C . SER A 1 85 ? 25.489 7.980 -0.555 1.00 96.56 85 SER A C 1
ATOM 599 O O . SER A 1 85 ? 26.244 7.271 0.114 1.00 96.56 85 SER A O 1
ATOM 601 N N . VAL A 1 86 ? 24.755 7.501 -1.556 1.00 95.44 86 VAL A N 1
ATOM 602 C CA . VAL A 1 86 ? 24.858 6.119 -2.043 1.00 95.44 86 VAL A CA 1
ATOM 603 C C . VAL A 1 86 ? 26.161 5.954 -2.825 1.00 95.44 86 VAL A C 1
ATOM 605 O O . VAL A 1 86 ? 26.369 6.626 -3.825 1.00 95.44 86 VAL A O 1
ATOM 608 N N . GLU A 1 87 ? 27.037 5.047 -2.409 1.00 93.81 87 GLU A N 1
ATOM 609 C CA . GLU A 1 87 ? 28.277 4.710 -3.131 1.00 93.81 87 GLU A CA 1
ATOM 610 C C . GLU A 1 87 ? 28.072 3.523 -4.071 1.00 93.81 87 GLU A C 1
ATOM 612 O O . GLU A 1 87 ? 28.630 3.465 -5.169 1.00 93.81 87 GLU A O 1
ATOM 617 N N . ARG A 1 88 ? 27.243 2.571 -3.639 1.00 88.69 88 ARG A N 1
ATOM 618 C CA . ARG A 1 88 ? 26.936 1.353 -4.376 1.00 88.69 88 ARG A CA 1
ATOM 619 C C . ARG A 1 88 ? 25.482 0.980 -4.162 1.00 88.69 88 ARG A C 1
ATOM 621 O O . ARG A 1 88 ? 24.926 1.184 -3.086 1.00 88.69 88 ARG A O 1
ATOM 628 N N . ASN A 1 89 ? 24.894 0.419 -5.202 1.00 85.00 89 ASN A N 1
ATOM 629 C CA . ASN A 1 89 ? 23.609 -0.238 -5.126 1.00 85.00 89 ASN A CA 1
ATOM 630 C C . ASN A 1 89 ? 23.642 -1.473 -6.017 1.00 85.00 89 ASN A C 1
ATOM 632 O O . ASN A 1 89 ? 24.381 -1.498 -7.006 1.00 85.00 89 ASN A O 1
ATOM 636 N N . GLU A 1 90 ? 22.849 -2.475 -5.669 1.00 80.81 90 GLU A N 1
ATOM 637 C CA . GLU A 1 90 ? 22.655 -3.614 -6.550 1.00 80.81 90 GLU A CA 1
ATOM 638 C C . GLU A 1 90 ? 21.808 -3.180 -7.745 1.00 80.81 90 GLU A C 1
ATOM 640 O O . GLU A 1 90 ? 20.733 -2.596 -7.594 1.00 80.81 90 GLU A O 1
ATOM 645 N N . GLU A 1 91 ? 22.303 -3.444 -8.952 1.00 70.56 91 GLU A N 1
ATOM 646 C CA . GLU A 1 91 ? 21.537 -3.156 -10.154 1.00 70.56 91 GLU A CA 1
ATOM 647 C C . GLU A 1 91 ? 20.419 -4.192 -10.297 1.00 70.56 91 GLU A C 1
ATOM 649 O O . GLU A 1 91 ? 20.672 -5.387 -10.463 1.00 70.56 91 GLU A O 1
ATOM 654 N N . VAL A 1 92 ? 19.163 -3.742 -10.251 1.00 70.94 92 VAL A N 1
ATOM 655 C CA . VAL A 1 92 ? 18.033 -4.622 -10.563 1.00 70.94 92 VAL A CA 1
ATOM 656 C C . VAL A 1 92 ? 17.988 -4.865 -12.063 1.00 70.94 92 VAL A C 1
ATOM 658 O O . VAL A 1 92 ? 17.569 -4.014 -12.850 1.00 70.94 92 VAL A O 1
ATOM 661 N N . GLU A 1 93 ? 18.393 -6.067 -12.455 1.00 68.44 93 GLU A N 1
ATOM 662 C CA . GLU A 1 93 ? 18.280 -6.540 -13.826 1.00 68.44 93 GLU A CA 1
ATOM 663 C C . GLU A 1 93 ? 16.946 -7.260 -14.031 1.00 68.44 93 GLU A C 1
ATOM 665 O O . GLU A 1 93 ? 16.745 -8.394 -13.591 1.00 68.44 93 GLU A O 1
ATOM 670 N N . LEU A 1 94 ? 16.017 -6.610 -14.735 1.00 67.00 94 LEU A N 1
ATOM 671 C CA . LEU A 1 94 ? 14.834 -7.299 -15.239 1.00 67.00 94 LEU A CA 1
ATOM 672 C C . LEU A 1 94 ? 15.265 -8.264 -16.353 1.00 67.00 94 LEU A C 1
ATOM 674 O O . LEU A 1 94 ? 15.896 -7.863 -17.329 1.00 67.00 94 LEU A O 1
ATOM 678 N N . ASN A 1 95 ? 14.921 -9.542 -16.203 1.00 72.00 95 ASN A N 1
ATOM 679 C CA . ASN A 1 95 ? 15.227 -10.589 -17.173 1.00 72.00 95 ASN A CA 1
ATOM 680 C C . ASN A 1 95 ? 13.967 -10.930 -17.978 1.00 72.00 95 ASN A C 1
ATOM 682 O O . ASN A 1 95 ? 12.951 -11.298 -17.396 1.00 72.00 95 ASN A O 1
ATOM 686 N N . THR A 1 96 ? 14.045 -10.877 -19.308 1.00 70.38 96 THR A N 1
ATOM 687 C CA . THR A 1 96 ? 12.936 -11.231 -20.215 1.00 70.38 96 THR A CA 1
ATOM 688 C C . THR A 1 96 ? 12.524 -12.703 -20.133 1.00 70.38 96 THR A C 1
ATOM 690 O O . THR A 1 96 ? 11.403 -13.057 -20.484 1.00 70.38 96 THR A O 1
ATOM 693 N N . THR A 1 97 ? 13.399 -13.570 -19.620 1.00 77.75 97 THR A N 1
ATOM 694 C CA . THR A 1 97 ? 13.129 -15.002 -19.406 1.00 77.75 97 THR A CA 1
ATOM 695 C C . THR A 1 97 ? 12.233 -15.244 -18.187 1.00 77.75 97 THR A C 1
ATOM 697 O O . THR A 1 97 ? 11.642 -16.315 -18.053 1.00 77.75 97 THR A O 1
ATOM 700 N N . VAL A 1 98 ? 12.137 -14.271 -17.273 1.00 84.38 98 VAL A N 1
ATOM 701 C CA . VAL A 1 98 ? 11.353 -14.380 -16.038 1.00 84.38 98 VAL A CA 1
ATOM 702 C C . VAL A 1 98 ? 10.163 -13.423 -16.124 1.00 84.38 98 VAL A C 1
ATOM 704 O O . VAL A 1 98 ? 10.368 -12.236 -16.365 1.00 84.38 98 VAL A O 1
ATOM 707 N N . PRO A 1 99 ? 8.917 -13.890 -15.921 1.00 88.81 99 PRO A N 1
ATOM 708 C CA . PRO A 1 99 ? 7.755 -13.008 -15.952 1.00 88.81 99 PRO A CA 1
ATOM 709 C C . PRO A 1 99 ? 7.820 -11.966 -14.829 1.00 88.81 99 PRO A C 1
ATOM 711 O O . PRO A 1 99 ? 8.315 -12.244 -13.733 1.00 88.81 99 PRO A O 1
ATOM 714 N N . LEU A 1 100 ? 7.255 -10.786 -15.079 1.00 90.38 100 LEU A N 1
ATOM 715 C CA . LEU A 1 100 ? 7.088 -9.743 -14.075 1.00 90.38 100 LEU A CA 1
ATOM 716 C C . LEU A 1 100 ? 6.134 -10.229 -12.975 1.00 90.38 100 LEU A C 1
ATOM 718 O O . LEU A 1 100 ? 4.997 -10.618 -13.244 1.00 90.38 100 LEU A O 1
ATOM 722 N N . GLY A 1 101 ? 6.593 -10.210 -11.725 1.00 92.94 101 GLY A N 1
ATOM 723 C CA . GLY A 1 101 ? 5.790 -10.580 -10.562 1.00 92.94 101 GLY A CA 1
ATOM 724 C C . GLY A 1 101 ? 5.215 -9.356 -9.858 1.00 92.94 101 GLY A C 1
ATOM 725 O O . GLY A 1 101 ? 5.960 -8.578 -9.271 1.00 92.94 101 GLY A O 1
ATOM 726 N N . LEU A 1 102 ? 3.891 -9.220 -9.853 1.00 94.19 102 LEU A N 1
ATOM 727 C CA . LEU A 1 102 ? 3.179 -8.227 -9.054 1.00 94.19 102 LEU A CA 1
ATOM 728 C C . LEU A 1 102 ? 2.798 -8.855 -7.710 1.00 94.19 102 LEU A C 1
ATOM 730 O O . LEU A 1 102 ? 1.893 -9.691 -7.633 1.00 94.19 102 LEU A O 1
ATOM 734 N N . VAL A 1 103 ? 3.514 -8.468 -6.654 1.00 95.12 103 VAL A N 1
ATOM 735 C CA . VAL A 1 103 ? 3.244 -8.921 -5.284 1.00 95.12 103 VAL A CA 1
ATOM 736 C C . VAL A 1 103 ? 2.224 -7.989 -4.641 1.00 95.12 103 VAL A C 1
ATOM 738 O O . VAL A 1 103 ? 2.470 -6.795 -4.473 1.00 95.12 103 VAL A O 1
ATOM 741 N N . LEU A 1 104 ? 1.068 -8.535 -4.271 1.00 93.00 104 LEU A N 1
ATOM 742 C CA . LEU A 1 104 ? -0.005 -7.759 -3.658 1.00 93.00 104 LEU A CA 1
ATOM 743 C C . LEU A 1 104 ? 0.302 -7.516 -2.177 1.00 93.00 104 LEU A C 1
ATOM 745 O O . LEU A 1 104 ? 0.642 -8.444 -1.443 1.00 93.00 104 LEU A O 1
ATOM 749 N N . ARG A 1 105 ? 0.110 -6.270 -1.729 1.00 90.81 105 ARG A N 1
ATOM 750 C CA . ARG A 1 105 ? 0.250 -5.881 -0.315 1.00 90.81 105 ARG A CA 1
ATOM 751 C C . ARG A 1 105 ? -0.737 -6.625 0.585 1.00 90.81 105 ARG A C 1
ATOM 753 O O . ARG A 1 105 ? -0.357 -7.097 1.651 1.00 90.81 105 ARG A O 1
ATOM 760 N N . ASP A 1 106 ? -1.982 -6.735 0.129 1.00 88.19 106 ASP A N 1
ATOM 761 C CA . ASP A 1 106 ? -3.071 -7.418 0.818 1.00 88.19 106 ASP A CA 1
ATOM 762 C C . ASP A 1 106 ? -3.583 -8.565 -0.072 1.00 88.19 106 ASP A C 1
ATOM 764 O O . ASP A 1 106 ? -4.329 -8.315 -1.025 1.00 88.19 106 ASP A O 1
ATOM 768 N N . PRO A 1 107 ? -3.174 -9.824 0.186 1.00 92.25 107 PRO A N 1
ATOM 769 C CA . PRO A 1 107 ? -3.564 -10.958 -0.645 1.00 92.25 107 PRO A CA 1
ATOM 770 C C . PRO A 1 107 ? -5.082 -11.195 -0.654 1.00 92.25 107 PRO A C 1
ATOM 772 O O . PRO A 1 107 ? -5.688 -11.447 0.388 1.00 92.25 107 PRO A O 1
ATOM 775 N N . ASN A 1 108 ? -5.698 -11.161 -1.836 1.00 89.94 108 ASN A N 1
ATOM 776 C CA . ASN A 1 108 ? -7.136 -11.335 -2.034 1.00 89.94 108 ASN A CA 1
ATOM 777 C C . ASN A 1 108 ? -7.418 -11.856 -3.459 1.00 89.94 108 ASN A C 1
ATOM 779 O O . ASN A 1 108 ? -6.895 -11.318 -4.431 1.00 89.94 108 ASN A O 1
ATOM 783 N N . TYR A 1 109 ? -8.242 -12.905 -3.585 1.00 93.62 109 TYR A N 1
ATOM 784 C CA . TYR A 1 109 ? -8.560 -13.516 -4.884 1.00 93.62 109 TYR A CA 1
ATOM 785 C C . TYR A 1 109 ? -9.387 -12.608 -5.802 1.00 93.62 109 TYR A C 1
ATOM 787 O O . TYR A 1 109 ? -9.104 -12.573 -6.997 1.00 93.62 109 TYR A O 1
ATOM 795 N N . SER A 1 110 ? -10.364 -11.866 -5.273 1.00 92.38 110 SER A N 1
ATOM 796 C CA . SER A 1 110 ? -11.134 -10.888 -6.049 1.00 92.38 110 SER A CA 1
ATOM 797 C C . SER A 1 110 ? -10.215 -9.812 -6.619 1.00 92.38 110 SER A C 1
ATOM 799 O O . SER A 1 110 ? -10.191 -9.620 -7.827 1.00 92.38 110 SER A O 1
ATOM 801 N N . ASN A 1 111 ? -9.374 -9.194 -5.781 1.00 93.38 111 ASN A N 1
ATOM 802 C CA . ASN A 1 111 ? -8.461 -8.129 -6.213 1.00 93.38 111 ASN A CA 1
ATOM 803 C C . ASN A 1 111 ? -7.405 -8.642 -7.192 1.00 93.38 111 ASN A C 1
ATOM 805 O O . ASN A 1 111 ? -7.135 -7.997 -8.200 1.00 93.38 111 ASN A O 1
ATOM 809 N N . ALA A 1 112 ? -6.827 -9.819 -6.934 1.00 95.25 112 ALA A N 1
ATOM 810 C CA . ALA A 1 112 ? -5.889 -10.439 -7.863 1.00 95.25 112 ALA A CA 1
ATOM 811 C C . ALA A 1 112 ? -6.549 -10.735 -9.220 1.00 95.25 112 ALA A C 1
ATOM 813 O O . ALA A 1 112 ? -5.905 -10.572 -10.254 1.00 95.25 112 ALA A O 1
ATOM 814 N N . ARG A 1 113 ? -7.826 -11.144 -9.235 1.00 95.06 113 ARG A N 1
ATOM 815 C CA . ARG A 1 113 ? -8.584 -11.359 -10.474 1.00 95.06 113 ARG A CA 1
ATOM 816 C C . ARG A 1 113 ? -8.831 -10.036 -11.193 1.00 95.06 113 ARG A C 1
ATOM 818 O O . ARG A 1 113 ? -8.533 -9.965 -12.377 1.00 95.06 113 ARG A O 1
ATOM 825 N N . SER A 1 114 ? -9.277 -8.998 -10.485 1.00 94.56 114 SER A N 1
ATOM 826 C CA . SER A 1 114 ? -9.486 -7.662 -11.059 1.00 94.56 114 SER A CA 1
ATOM 827 C C . SER A 1 114 ? -8.204 -7.094 -11.677 1.00 94.56 114 SER A C 1
ATOM 829 O O . SER A 1 114 ? -8.258 -6.471 -12.730 1.00 94.56 114 SER A O 1
ATOM 831 N N . ILE A 1 115 ? -7.036 -7.353 -11.071 1.00 95.50 115 ILE A N 1
ATOM 832 C CA . ILE A 1 115 ? -5.730 -7.001 -11.654 1.00 95.50 115 ILE A CA 1
ATOM 833 C C . ILE A 1 115 ? -5.503 -7.743 -12.971 1.00 95.50 115 ILE A C 1
ATOM 835 O O . ILE A 1 115 ? -5.149 -7.119 -13.966 1.00 95.50 115 ILE A O 1
ATOM 839 N N . VAL A 1 116 ? -5.697 -9.064 -12.990 1.00 95.81 116 VAL A N 1
ATOM 840 C CA . VAL A 1 116 ? -5.505 -9.875 -14.203 1.00 95.81 116 VAL A CA 1
ATOM 841 C C . VAL A 1 116 ? -6.440 -9.425 -15.324 1.00 95.81 116 VAL A C 1
ATOM 843 O O . VAL A 1 116 ? -5.986 -9.247 -16.449 1.00 95.81 116 VAL A O 1
ATOM 846 N N . GLU A 1 117 ? -7.720 -9.210 -15.021 1.00 94.75 117 GLU A N 1
ATOM 847 C CA . GLU A 1 117 ? -8.725 -8.754 -15.987 1.00 94.75 117 GLU A CA 1
ATOM 848 C C . GLU A 1 117 ? -8.416 -7.346 -16.510 1.00 94.75 117 GLU A C 1
ATOM 850 O O . GLU A 1 117 ? -8.515 -7.114 -17.711 1.00 94.75 117 GLU A O 1
ATOM 855 N N . SER A 1 118 ? -7.981 -6.428 -15.640 1.00 95.31 118 SER A N 1
ATOM 856 C CA . SER A 1 118 ? -7.591 -5.068 -16.033 1.00 95.31 118 SER A CA 1
ATOM 857 C C . SER A 1 118 ? -6.359 -5.068 -16.942 1.00 95.31 118 SER A C 1
ATOM 859 O O . SER A 1 118 ? -6.379 -4.453 -18.006 1.00 95.31 118 SER A O 1
ATOM 861 N N . ILE A 1 119 ? -5.320 -5.837 -16.591 1.00 94.88 119 ILE A N 1
ATOM 862 C CA . ILE A 1 119 ? -4.117 -5.952 -17.425 1.00 94.88 119 ILE A CA 1
ATOM 863 C C . ILE A 1 119 ? -4.462 -6.603 -18.767 1.00 94.88 119 ILE A C 1
ATOM 865 O O . ILE A 1 119 ? -4.155 -6.031 -19.804 1.00 94.88 119 ILE A O 1
ATOM 869 N N . ASN A 1 120 ? -5.135 -7.756 -18.779 1.00 94.62 120 ASN A N 1
ATOM 870 C CA . ASN A 1 120 ? -5.483 -8.437 -20.032 1.00 94.62 120 ASN A CA 1
ATOM 871 C C . ASN A 1 120 ? -6.490 -7.650 -20.882 1.00 94.62 120 ASN A C 1
ATOM 873 O O . ASN A 1 120 ? -6.524 -7.828 -22.089 1.00 94.62 120 ASN A O 1
ATOM 877 N N . GLY A 1 121 ? -7.299 -6.772 -20.283 1.00 93.31 121 GLY A N 1
ATOM 878 C CA . GLY A 1 121 ? -8.184 -5.866 -21.017 1.00 93.31 121 GLY A CA 1
ATOM 879 C C . GLY A 1 121 ? -7.464 -4.676 -21.662 1.00 93.31 121 GLY A C 1
ATOM 880 O O . GLY A 1 121 ? -8.014 -4.065 -22.578 1.00 93.31 121 GLY A O 1
ATOM 881 N N . ALA A 1 122 ? -6.254 -4.338 -21.203 1.00 91.25 122 ALA A N 1
ATOM 882 C CA . ALA A 1 122 ? -5.456 -3.226 -21.721 1.00 91.25 122 ALA A CA 1
ATOM 883 C C . ALA A 1 122 ? -4.576 -3.605 -22.928 1.00 91.25 122 ALA A C 1
ATOM 885 O O . ALA A 1 122 ? -4.045 -2.716 -23.597 1.00 91.25 122 ALA A O 1
ATOM 886 N N . PHE A 1 123 ? -4.416 -4.900 -23.210 1.00 89.88 123 PHE A N 1
ATOM 887 C CA . PHE A 1 123 ? -3.574 -5.419 -24.287 1.00 89.88 123 PHE A CA 1
ATOM 888 C C . PHE A 1 123 ? -4.358 -6.398 -25.170 1.00 89.88 123 PHE A C 1
ATOM 890 O O . PHE A 1 123 ? -5.277 -7.063 -24.709 1.00 89.88 123 PHE A O 1
ATOM 897 N N . ASP A 1 124 ? -3.962 -6.536 -26.437 1.00 87.50 124 ASP A N 1
ATOM 898 C CA . ASP A 1 124 ? -4.584 -7.479 -27.386 1.00 87.50 124 ASP A CA 1
ATOM 899 C C . ASP A 1 124 ? -4.151 -8.951 -27.160 1.00 87.50 124 ASP A C 1
ATOM 901 O O . ASP A 1 124 ? -4.441 -9.831 -27.972 1.00 87.50 124 ASP A O 1
ATOM 905 N N . GLU A 1 125 ? -3.440 -9.227 -26.063 1.00 89.06 125 GLU A N 1
ATOM 906 C CA . GLU A 1 125 ? -2.856 -10.521 -25.706 1.00 89.06 125 GLU A CA 1
ATOM 907 C C . GLU A 1 125 ? -3.098 -10.828 -24.216 1.00 89.06 125 GLU A C 1
ATOM 909 O O . GLU A 1 125 ? -3.100 -9.932 -23.370 1.00 89.06 125 GLU A O 1
ATOM 914 N N . GLU A 1 126 ? -3.255 -12.110 -23.866 1.00 92.44 126 GLU A N 1
ATOM 915 C CA . GLU A 1 126 ? -3.369 -12.553 -22.468 1.00 92.44 126 GLU A CA 1
ATOM 916 C C . GLU A 1 126 ? -1.985 -12.632 -21.805 1.00 92.44 126 GLU A C 1
ATOM 918 O O . GLU A 1 126 ? -1.319 -13.669 -21.803 1.00 92.44 126 GLU A O 1
ATOM 923 N N . LEU A 1 127 ? -1.542 -11.516 -21.231 1.00 93.75 127 LEU A N 1
ATOM 924 C CA . LEU A 1 127 ? -0.212 -11.379 -20.634 1.00 93.75 127 LEU A CA 1
ATOM 925 C C . LEU A 1 127 ? -0.197 -11.715 -19.139 1.00 93.75 127 LEU A C 1
ATOM 927 O O . LEU A 1 127 ? 0.801 -12.219 -18.621 1.00 93.75 127 LEU A O 1
ATOM 931 N N . ALA A 1 128 ? -1.283 -11.427 -18.424 1.00 95.94 128 ALA A N 1
ATOM 932 C CA . ALA A 1 128 ? -1.398 -11.599 -16.984 1.00 95.94 128 ALA A CA 1
ATOM 933 C C . ALA A 1 128 ? -2.087 -12.914 -16.606 1.00 95.94 128 ALA A C 1
ATOM 935 O O . ALA A 1 128 ? -3.096 -13.321 -17.179 1.00 95.94 128 ALA A O 1
ATOM 936 N N . SER A 1 129 ? -1.566 -13.552 -15.561 1.00 96.50 129 SER A N 1
ATOM 937 C CA . SER A 1 129 ? -2.136 -14.751 -14.950 1.00 96.50 129 SER A CA 1
ATOM 938 C C . SER A 1 129 ? -2.000 -14.700 -13.429 1.00 96.50 129 SER A C 1
ATOM 940 O O . SER A 1 129 ? -0.990 -14.252 -12.880 1.00 96.50 129 SER A O 1
ATOM 942 N N . MET A 1 130 ? -3.025 -15.167 -12.717 1.00 96.38 130 MET A N 1
ATOM 943 C CA . MET A 1 130 ? -2.978 -15.264 -11.260 1.00 96.38 130 MET A CA 1
ATOM 944 C C . MET A 1 130 ? -2.225 -16.532 -10.853 1.00 96.38 130 MET A C 1
ATOM 946 O O . MET A 1 130 ? -2.632 -17.634 -11.209 1.00 96.38 130 MET A O 1
ATOM 950 N N . HIS A 1 131 ? -1.158 -16.392 -10.063 1.00 95.62 131 HIS A N 1
ATOM 951 C CA . HIS A 1 131 ? -0.465 -17.544 -9.482 1.00 95.62 131 HIS A CA 1
ATOM 952 C C . HIS A 1 131 ? -1.108 -17.970 -8.150 1.00 95.62 131 HIS A C 1
ATOM 954 O O . HIS A 1 131 ? -1.349 -19.151 -7.919 1.00 95.62 131 HIS A O 1
ATOM 960 N N . HIS A 1 132 ? -1.412 -17.002 -7.281 1.00 95.38 132 HIS A N 1
ATOM 961 C CA . HIS A 1 132 ? -2.254 -17.146 -6.085 1.00 95.38 132 HIS A CA 1
ATOM 962 C C . HIS A 1 132 ? -2.767 -15.763 -5.655 1.00 95.38 132 HIS A C 1
ATOM 964 O O . HIS A 1 132 ? -2.390 -14.751 -6.243 1.00 95.38 132 HIS A O 1
ATOM 970 N N . SER A 1 133 ? -3.556 -15.689 -4.579 1.00 93.69 133 SER A N 1
ATOM 971 C CA . SER A 1 133 ? -4.169 -14.449 -4.062 1.00 93.69 133 SER A CA 1
ATOM 972 C C . SER A 1 133 ? -3.204 -13.291 -3.758 1.00 93.69 133 SER A C 1
ATOM 974 O O . SER A 1 133 ? -3.655 -12.176 -3.537 1.00 93.69 133 SER A O 1
ATOM 976 N N . GLY A 1 134 ? -1.895 -13.540 -3.722 1.00 95.50 134 GLY A N 1
ATOM 977 C CA . GLY A 1 134 ? -0.858 -12.557 -3.394 1.00 95.50 134 GLY A CA 1
ATOM 978 C C . GLY A 1 134 ? 0.152 -12.303 -4.513 1.00 95.50 134 GLY A C 1
ATOM 979 O O . GLY A 1 134 ? 1.043 -11.481 -4.329 1.00 95.50 134 GLY A O 1
ATOM 980 N N . LEU A 1 135 ? 0.055 -13.019 -5.640 1.00 96.88 135 LE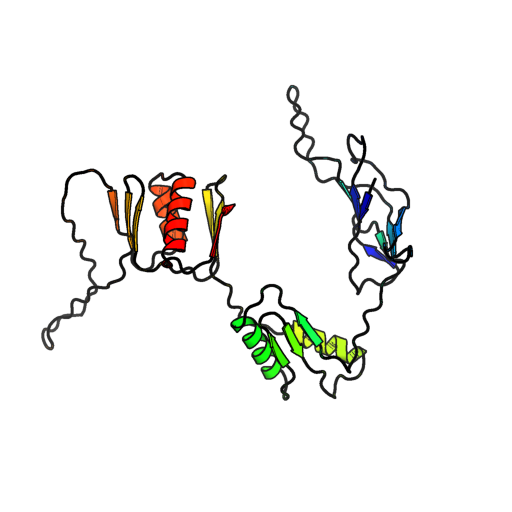U A N 1
ATOM 981 C CA . LEU A 1 135 ? 1.010 -12.920 -6.743 1.00 96.88 135 LEU A CA 1
ATOM 982 C C . LEU A 1 135 ? 0.297 -13.043 -8.089 1.00 96.88 135 LEU A C 1
ATOM 984 O O . LEU A 1 135 ? -0.268 -14.093 -8.414 1.00 96.88 135 LEU A O 1
ATOM 988 N N . VAL A 1 136 ? 0.413 -11.991 -8.892 1.00 96.94 136 VAL A N 1
ATOM 989 C CA . VAL A 1 136 ? 0.047 -11.987 -10.311 1.00 96.94 136 VAL A CA 1
ATOM 990 C C . VAL A 1 136 ? 1.332 -12.012 -11.134 1.00 96.94 136 VAL A C 1
ATOM 992 O O . VAL A 1 136 ? 2.282 -11.297 -10.827 1.00 96.94 136 VAL A O 1
ATOM 995 N N . ARG A 1 137 ? 1.388 -12.866 -12.157 1.00 96.12 137 ARG A N 1
ATOM 996 C CA . ARG A 1 137 ? 2.511 -12.947 -13.098 1.00 96.12 137 ARG A CA 1
ATOM 997 C C . ARG A 1 137 ? 2.104 -12.339 -14.425 1.00 96.12 137 ARG A C 1
ATOM 999 O O . ARG A 1 137 ? 1.056 -12.706 -14.949 1.00 96.12 137 ARG A O 1
ATOM 1006 N N . VAL A 1 138 ? 2.953 -11.482 -14.974 1.00 94.50 138 VAL A N 1
ATOM 1007 C CA . VAL A 1 138 ? 2.754 -10.849 -16.276 1.00 94.50 138 VAL A CA 1
ATOM 1008 C C . VAL A 1 138 ? 3.904 -11.230 -17.200 1.00 94.50 138 VAL A C 1
ATOM 1010 O O . VAL A 1 138 ? 5.073 -11.066 -16.852 1.00 94.50 138 VAL A O 1
ATOM 1013 N N . GLN A 1 139 ? 3.576 -11.803 -18.352 1.00 92.19 139 GLN A N 1
ATOM 1014 C CA . GLN A 1 139 ? 4.546 -12.141 -19.387 1.00 92.19 139 GLN A CA 1
ATOM 1015 C C . GLN A 1 139 ? 4.972 -10.881 -20.143 1.00 92.19 139 GLN A C 1
ATOM 1017 O O . GLN A 1 139 ? 4.194 -9.938 -20.286 1.00 92.19 139 GLN A O 1
ATOM 1022 N N . TRP A 1 140 ? 6.215 -10.869 -20.619 1.00 89.56 140 TRP A N 1
ATOM 1023 C CA . TRP A 1 140 ? 6.719 -9.793 -21.465 1.00 89.56 140 TRP A CA 1
ATOM 1024 C C . TRP A 1 140 ? 6.201 -9.996 -22.893 1.00 89.56 140 TRP A C 1
ATOM 1026 O O . TRP A 1 140 ? 6.452 -11.064 -23.454 1.00 89.56 140 TRP A O 1
ATOM 1036 N N . PRO A 1 141 ? 5.514 -9.012 -23.498 1.00 86.69 141 PRO A N 1
ATOM 1037 C CA . PRO A 1 141 ? 5.137 -9.099 -24.902 1.00 86.69 141 PRO A CA 1
ATOM 1038 C C . PRO A 1 141 ? 6.381 -9.063 -25.790 1.00 86.69 141 PRO A C 1
ATOM 1040 O O . PRO A 1 141 ? 7.370 -8.400 -25.459 1.00 86.69 141 PRO A O 1
ATOM 1043 N N . ASP A 1 142 ? 6.305 -9.680 -26.969 1.00 82.44 142 ASP A N 1
ATOM 1044 C CA . ASP A 1 142 ? 7.422 -9.719 -27.924 1.00 82.44 142 ASP A CA 1
ATOM 1045 C C . ASP A 1 142 ? 7.904 -8.318 -28.340 1.00 82.44 142 ASP A C 1
ATOM 1047 O O . ASP A 1 142 ? 9.092 -8.102 -28.580 1.00 82.44 142 ASP A O 1
ATOM 1051 N N . ALA A 1 143 ? 7.002 -7.333 -28.353 1.00 79.69 143 ALA A N 1
ATOM 1052 C CA . ALA A 1 143 ? 7.324 -5.938 -28.650 1.00 79.69 143 ALA A CA 1
ATOM 1053 C C . ALA A 1 143 ? 8.194 -5.244 -27.576 1.00 79.69 143 ALA A C 1
ATOM 1055 O O . ALA A 1 143 ? 8.787 -4.201 -27.850 1.00 79.69 143 ALA A O 1
ATOM 1056 N N . PHE A 1 144 ? 8.289 -5.800 -26.362 1.00 76.25 144 PHE A N 1
ATOM 1057 C CA . PHE A 1 144 ? 8.948 -5.177 -25.207 1.00 76.25 144 PHE A CA 1
ATOM 1058 C C . PHE A 1 144 ? 10.160 -5.977 -24.697 1.00 76.25 144 PHE A C 1
ATOM 1060 O O . PHE A 1 144 ? 10.503 -5.896 -23.519 1.00 76.25 144 PHE A O 1
ATOM 1067 N N . GLN A 1 145 ? 10.842 -6.723 -25.574 1.00 72.31 145 GLN A N 1
ATOM 1068 C CA . GLN A 1 145 ? 12.025 -7.511 -25.194 1.00 72.31 145 GLN A CA 1
ATOM 1069 C C . GLN A 1 145 ? 13.306 -6.676 -24.963 1.00 72.31 145 GLN A C 1
ATOM 1071 O O . GLN A 1 145 ? 14.254 -7.170 -24.355 1.00 72.31 145 GLN A O 1
ATOM 1076 N N . ASP A 1 146 ? 13.346 -5.406 -25.385 1.00 76.94 146 ASP A N 1
ATOM 1077 C CA . ASP A 1 146 ? 14.463 -4.497 -25.085 1.00 76.94 146 ASP A CA 1
ATOM 1078 C C . ASP A 1 146 ? 14.355 -3.909 -23.665 1.00 76.94 146 ASP A C 1
ATOM 1080 O O . ASP A 1 146 ? 13.289 -3.450 -23.251 1.00 76.94 146 ASP A O 1
ATOM 1084 N N . ARG A 1 147 ? 15.477 -3.807 -22.933 1.00 67.25 147 ARG A N 1
ATOM 1085 C CA . ARG A 1 147 ? 15.517 -3.359 -21.517 1.00 67.25 147 ARG A CA 1
ATOM 1086 C C . ARG A 1 147 ? 14.829 -2.009 -21.267 1.00 67.25 147 ARG A C 1
ATOM 1088 O O . ARG A 1 147 ? 14.121 -1.849 -20.278 1.00 67.25 147 ARG A O 1
ATOM 1095 N N . GLY A 1 148 ? 15.011 -1.036 -22.164 1.00 71.88 148 GLY A N 1
ATOM 1096 C CA . GLY A 1 148 ? 14.346 0.272 -22.060 1.00 71.88 148 GLY A CA 1
ATOM 1097 C C . GLY A 1 148 ? 12.822 0.175 -22.189 1.00 71.88 148 GLY A C 1
ATOM 1098 O O . GLY A 1 148 ? 12.091 0.870 -21.486 1.00 71.88 148 GLY A O 1
ATOM 1099 N N . ASN A 1 149 ? 12.350 -0.748 -23.024 1.00 81.38 149 ASN A N 1
ATOM 1100 C CA . ASN A 1 149 ? 10.934 -0.988 -23.264 1.00 81.38 149 ASN A CA 1
ATOM 1101 C C . ASN A 1 149 ? 10.292 -1.754 -22.092 1.00 81.38 149 ASN A C 1
ATOM 1103 O O . ASN A 1 149 ? 9.141 -1.486 -21.764 1.00 81.38 149 ASN A O 1
ATOM 1107 N N . MET A 1 150 ? 11.033 -2.612 -21.378 1.00 81.69 150 MET A N 1
ATOM 1108 C CA . MET A 1 150 ? 10.535 -3.306 -20.175 1.00 81.69 150 MET A CA 1
ATOM 1109 C C . MET A 1 150 ? 10.117 -2.339 -19.058 1.00 81.69 150 MET A C 1
ATOM 1111 O O . MET A 1 150 ? 9.071 -2.523 -18.433 1.00 81.69 150 MET A O 1
ATOM 1115 N N . ASN A 1 151 ? 10.901 -1.282 -18.821 1.00 83.31 151 ASN A N 1
ATOM 1116 C CA . ASN A 1 151 ? 10.555 -0.254 -17.833 1.00 83.31 151 ASN A CA 1
ATOM 1117 C C . ASN A 1 151 ? 9.286 0.509 -18.244 1.00 83.31 151 ASN A C 1
ATOM 1119 O O . ASN A 1 151 ? 8.422 0.764 -17.408 1.00 83.31 151 ASN A O 1
ATOM 1123 N N . ILE A 1 152 ? 9.143 0.816 -19.539 1.00 87.44 152 ILE A N 1
ATOM 1124 C CA . ILE A 1 152 ? 7.943 1.462 -20.090 1.00 87.44 152 ILE A CA 1
ATOM 1125 C C . ILE A 1 152 ? 6.722 0.550 -19.923 1.00 87.44 152 ILE A C 1
ATOM 1127 O O . ILE A 1 152 ? 5.691 0.995 -19.428 1.00 87.44 152 ILE A O 1
ATOM 1131 N N . PHE A 1 153 ? 6.843 -0.734 -20.265 1.00 89.38 153 PHE A N 1
ATOM 1132 C CA . PHE A 1 153 ? 5.773 -1.717 -20.092 1.00 89.38 153 PHE A CA 1
ATOM 1133 C C . PHE A 1 153 ? 5.356 -1.863 -18.625 1.00 89.38 153 PHE A C 1
ATOM 1135 O O . PHE A 1 153 ? 4.168 -1.838 -18.309 1.00 89.38 153 PHE A O 1
ATOM 1142 N N . THR A 1 154 ? 6.334 -1.930 -17.716 1.00 89.06 154 THR A N 1
ATOM 1143 C CA . THR A 1 154 ? 6.079 -1.974 -16.270 1.00 89.06 154 THR A CA 1
ATOM 1144 C C . THR A 1 154 ? 5.307 -0.733 -15.817 1.00 89.06 154 THR A C 1
ATOM 1146 O O . THR A 1 154 ? 4.339 -0.864 -15.075 1.00 89.06 154 THR A O 1
ATOM 1149 N N . SER A 1 155 ? 5.671 0.460 -16.302 1.00 89.44 155 SER A N 1
ATOM 1150 C CA . SER A 1 155 ? 4.929 1.696 -16.011 1.00 89.44 155 SER A CA 1
ATOM 1151 C C . SER A 1 155 ? 3.480 1.622 -16.495 1.00 89.44 155 SER A C 1
ATOM 1153 O O . SER A 1 155 ? 2.578 1.953 -15.738 1.00 89.44 155 SER A O 1
ATOM 1155 N N . ILE A 1 156 ? 3.243 1.134 -17.719 1.00 91.62 156 ILE A N 1
ATOM 1156 C CA . ILE A 1 156 ? 1.889 1.003 -18.284 1.00 91.62 156 ILE A CA 1
ATOM 1157 C C . ILE A 1 156 ? 1.022 0.068 -17.430 1.00 91.62 156 ILE A C 1
ATOM 1159 O O . ILE A 1 156 ? -0.154 0.356 -17.211 1.00 91.62 156 ILE A O 1
ATOM 1163 N N . ILE A 1 157 ? 1.593 -1.033 -16.931 1.00 92.81 157 ILE A N 1
ATOM 1164 C CA . ILE A 1 157 ? 0.901 -1.951 -16.014 1.00 92.81 157 ILE A CA 1
ATOM 1165 C C . ILE A 1 157 ? 0.583 -1.266 -14.684 1.00 92.81 157 ILE A C 1
ATOM 1167 O O . ILE A 1 157 ? -0.530 -1.396 -14.183 1.00 92.81 157 ILE A O 1
ATOM 1171 N N . LEU A 1 158 ? 1.555 -0.565 -14.095 1.00 91.56 158 LEU A N 1
ATOM 1172 C CA . LEU A 1 158 ? 1.389 0.083 -12.792 1.00 91.56 158 LEU A CA 1
ATOM 1173 C C . LEU A 1 158 ? 0.426 1.281 -12.835 1.00 91.56 158 LEU A C 1
ATOM 1175 O O . LEU A 1 158 ? -0.156 1.610 -11.805 1.00 91.56 158 LEU A O 1
ATOM 1179 N N . ASP A 1 159 ? 0.222 1.882 -14.009 1.00 93.75 159 ASP A N 1
ATOM 1180 C CA . ASP A 1 159 ? -0.758 2.951 -14.239 1.00 93.75 159 ASP A CA 1
ATOM 1181 C C . ASP A 1 159 ? -2.201 2.434 -14.395 1.00 93.75 159 ASP A C 1
ATOM 1183 O O . ASP A 1 159 ? -3.145 3.231 -14.396 1.00 93.75 159 ASP A O 1
ATOM 1187 N N . GLN A 1 160 ? -2.409 1.116 -14.522 1.00 92.50 160 GLN A N 1
ATOM 1188 C CA . GLN A 1 160 ? -3.757 0.557 -14.612 1.00 92.50 160 GLN A CA 1
ATOM 1189 C C . GLN A 1 160 ? -4.535 0.812 -13.320 1.00 92.50 160 GLN A C 1
ATOM 1191 O O . GLN A 1 160 ? -4.075 0.543 -12.209 1.00 92.50 160 GLN A O 1
ATOM 1196 N N . THR A 1 161 ? -5.765 1.297 -13.475 1.00 92.06 161 THR A N 1
ATOM 1197 C CA . THR A 1 161 ? -6.682 1.487 -12.351 1.00 92.06 161 THR A CA 1
ATOM 1198 C C . THR A 1 161 ? -7.577 0.267 -12.206 1.00 92.06 161 THR A C 1
ATOM 1200 O O . THR A 1 161 ? -8.036 -0.320 -13.187 1.00 92.06 161 THR A O 1
ATOM 1203 N N . ILE A 1 162 ? -7.806 -0.133 -10.960 1.00 90.19 162 ILE A N 1
ATOM 1204 C CA . ILE A 1 162 ? -8.700 -1.234 -10.614 1.00 90.19 162 ILE A CA 1
ATOM 1205 C C . ILE A 1 162 ? -9.621 -0.792 -9.486 1.00 90.19 162 ILE A C 1
ATOM 1207 O O . ILE A 1 162 ? -9.227 -0.021 -8.607 1.00 90.19 162 ILE A O 1
ATOM 1211 N N . GLU A 1 163 ? -10.833 -1.327 -9.483 1.00 85.62 163 GLU A N 1
ATOM 1212 C CA . GLU A 1 163 ? -11.693 -1.268 -8.313 1.00 85.62 163 GLU A CA 1
ATOM 1213 C C . GLU A 1 163 ? -11.253 -2.362 -7.334 1.00 85.62 163 GLU A C 1
ATOM 1215 O O . GLU A 1 163 ? -11.219 -3.549 -7.671 1.00 85.62 163 GLU A O 1
ATOM 1220 N N . VAL A 1 164 ? -10.830 -1.946 -6.140 1.00 84.31 164 VAL A N 1
ATOM 1221 C CA . VAL A 1 164 ? -10.324 -2.848 -5.102 1.00 84.31 164 VAL A CA 1
ATOM 1222 C C . VAL A 1 164 ? -11.448 -3.154 -4.124 1.00 84.31 164 VAL A C 1
ATOM 1224 O O . VAL A 1 164 ? -11.957 -2.260 -3.448 1.00 84.31 164 VAL A O 1
ATOM 1227 N N . GLU A 1 165 ? -11.762 -4.434 -3.963 1.00 80.00 165 GLU A N 1
ATOM 1228 C CA . GLU A 1 165 ? -12.559 -4.913 -2.843 1.00 80.00 165 GLU A CA 1
ATOM 1229 C C . GLU A 1 165 ? -11.706 -4.830 -1.573 1.00 80.00 165 GLU A C 1
ATOM 1231 O O . GLU A 1 165 ? -10.800 -5.637 -1.323 1.00 80.00 165 GLU A O 1
ATOM 1236 N N . THR A 1 166 ? -11.972 -3.811 -0.758 1.00 77.19 166 THR A N 1
ATOM 1237 C CA . THR A 1 166 ? -11.375 -3.705 0.573 1.00 77.19 166 THR A CA 1
ATOM 1238 C C . THR A 1 166 ? -12.232 -4.487 1.565 1.00 77.19 166 THR A C 1
ATOM 1240 O O . THR A 1 166 ? -13.446 -4.283 1.617 1.00 77.19 166 THR A O 1
ATOM 1243 N N . PRO A 1 167 ? -11.645 -5.403 2.361 1.00 76.25 167 PRO A N 1
ATOM 1244 C CA . PRO A 1 167 ? -12.417 -6.118 3.363 1.00 76.25 167 PRO A CA 1
ATOM 1245 C C . PRO A 1 167 ? -12.988 -5.105 4.352 1.00 76.25 167 PRO A C 1
ATOM 1247 O O . PRO A 1 167 ? -12.281 -4.193 4.783 1.00 76.25 167 PRO A O 1
ATOM 1250 N N . ALA A 1 168 ? -14.246 -5.284 4.732 1.00 87.06 168 ALA A N 1
ATOM 1251 C CA . ALA A 1 168 ? -14.885 -4.459 5.740 1.00 87.06 168 ALA A CA 1
ATOM 1252 C C . ALA A 1 168 ? -14.150 -4.612 7.086 1.00 87.06 168 ALA A C 1
ATOM 1254 O O . ALA A 1 168 ? -13.838 -5.731 7.514 1.00 87.06 168 ALA A O 1
ATOM 1255 N N . ARG A 1 169 ? -13.821 -3.503 7.756 1.00 89.12 169 ARG A N 1
ATOM 1256 C CA . ARG A 1 169 ? -13.103 -3.502 9.045 1.00 89.12 169 ARG A CA 1
ATOM 1257 C C . ARG A 1 169 ? -13.726 -2.504 10.004 1.00 89.12 169 ARG A C 1
ATOM 1259 O O . ARG A 1 169 ? -14.079 -1.396 9.610 1.00 89.12 169 ARG A O 1
ATOM 1266 N N . VAL A 1 170 ? -13.775 -2.880 11.276 1.00 90.81 170 VAL A N 1
ATOM 1267 C CA . VAL A 1 170 ? -14.161 -1.994 12.378 1.00 90.81 170 VAL A CA 1
ATOM 1268 C C . VAL A 1 170 ? -12.980 -1.892 13.325 1.00 90.81 170 VAL A C 1
ATOM 1270 O O . VAL A 1 170 ? -12.518 -2.898 13.856 1.00 90.81 170 VAL A O 1
ATOM 1273 N N . VAL A 1 171 ? -12.469 -0.684 13.517 1.00 91.88 171 VAL A N 1
ATOM 1274 C CA . VAL A 1 171 ? -11.337 -0.391 14.391 1.00 91.88 171 VAL A CA 1
ATOM 1275 C C . VAL A 1 171 ? -11.846 0.380 15.597 1.00 91.88 171 VAL A C 1
ATOM 1277 O O . VAL A 1 171 ? -12.434 1.448 15.436 1.00 91.88 171 VAL A O 1
ATOM 1280 N N . ILE A 1 172 ? -11.614 -0.142 16.798 1.00 91.25 172 ILE A N 1
ATOM 1281 C CA . ILE A 1 172 ? -12.028 0.491 18.052 1.00 91.25 172 ILE A CA 1
ATOM 1282 C C . ILE A 1 172 ? -10.795 0.743 18.911 1.00 91.25 172 ILE A C 1
ATOM 1284 O O . ILE A 1 172 ? -10.028 -0.179 19.175 1.00 91.25 172 ILE A O 1
ATOM 1288 N N . ASN A 1 173 ? -10.606 1.983 19.357 1.00 90.56 173 ASN A N 1
ATOM 1289 C CA . ASN A 1 173 ? -9.559 2.326 20.312 1.00 90.56 173 ASN A CA 1
ATOM 1290 C C . ASN A 1 173 ? -10.124 2.328 21.741 1.00 90.56 173 ASN A C 1
ATOM 1292 O O . ASN A 1 173 ? -10.985 3.151 22.056 1.00 90.56 173 ASN A O 1
ATOM 1296 N N . GLU A 1 174 ? -9.637 1.446 22.615 1.00 88.69 174 GLU A N 1
ATOM 1297 C CA . GLU A 1 174 ? -10.120 1.320 24.001 1.00 88.69 174 GLU A CA 1
ATOM 1298 C C . GLU A 1 174 ? -9.845 2.596 24.808 1.00 88.69 174 GLU A C 1
ATOM 1300 O O . GLU A 1 174 ? -10.676 3.020 25.612 1.00 88.69 174 GLU A O 1
ATOM 1305 N N . ARG A 1 175 ? -8.697 3.245 24.568 1.00 85.19 175 ARG A N 1
ATOM 1306 C CA . ARG A 1 175 ? -8.262 4.429 25.321 1.00 85.19 175 ARG A CA 1
ATOM 1307 C C . ARG A 1 175 ? -9.038 5.687 24.945 1.00 85.19 175 ARG A C 1
ATOM 1309 O O . ARG A 1 175 ? -9.330 6.494 25.823 1.00 85.19 175 ARG A O 1
ATOM 1316 N N . THR A 1 176 ? -9.310 5.901 23.659 1.00 85.88 176 THR A N 1
ATOM 1317 C CA . THR A 1 176 ? -9.993 7.116 23.179 1.00 85.88 176 THR A CA 1
ATOM 1318 C C . THR A 1 176 ? -11.487 6.917 22.942 1.00 85.88 176 THR A C 1
ATOM 1320 O O . THR A 1 176 ? -12.195 7.901 22.752 1.00 85.88 176 THR A O 1
ATOM 1323 N N . GLY A 1 177 ? -11.973 5.672 22.918 1.00 81.19 177 GLY A N 1
ATOM 1324 C CA . GLY A 1 177 ? -13.345 5.348 22.520 1.00 81.19 177 GLY A CA 1
ATOM 1325 C C . GLY A 1 177 ? -13.634 5.632 21.043 1.00 81.19 177 GLY A C 1
ATOM 1326 O O . GLY A 1 177 ? -14.793 5.676 20.639 1.00 81.19 177 GLY A O 1
ATOM 1327 N N . THR A 1 178 ? -12.600 5.865 20.227 1.00 85.88 178 THR A N 1
ATOM 1328 C CA . THR A 1 178 ? -12.758 6.160 18.799 1.00 85.88 178 THR A CA 1
ATOM 1329 C C . THR A 1 178 ? -13.101 4.885 18.041 1.00 85.88 178 THR A C 1
ATOM 1331 O O . THR A 1 178 ? -12.388 3.891 18.162 1.00 85.88 178 THR A O 1
ATOM 1334 N N . ILE A 1 179 ? -14.163 4.935 17.237 1.00 87.25 179 ILE A N 1
ATOM 1335 C CA . ILE A 1 179 ? -14.630 3.827 16.402 1.00 87.25 179 ILE A CA 1
ATOM 1336 C C . ILE A 1 179 ? -14.558 4.274 14.945 1.00 87.25 179 ILE A C 1
ATOM 1338 O O . ILE A 1 179 ? -15.122 5.304 14.579 1.00 87.25 179 ILE A O 1
ATOM 1342 N N . VAL A 1 180 ? -13.851 3.508 14.120 1.00 87.88 180 VAL A N 1
ATOM 1343 C CA . VAL A 1 180 ? -13.689 3.756 12.686 1.00 87.88 180 VAL A CA 1
ATOM 1344 C C . VAL A 1 180 ? -14.153 2.519 11.934 1.00 87.88 180 VAL A C 1
ATOM 1346 O O . VAL A 1 180 ? -13.615 1.435 12.135 1.00 87.88 180 VAL A O 1
ATOM 1349 N N . ALA A 1 181 ? -15.139 2.679 11.059 1.00 85.69 181 ALA A N 1
ATOM 1350 C CA . ALA A 1 181 ? -15.570 1.638 10.135 1.00 85.69 181 ALA A CA 1
ATOM 1351 C C . ALA A 1 181 ? -15.088 1.986 8.723 1.00 85.69 181 ALA A C 1
ATOM 1353 O O . ALA A 1 181 ? -15.242 3.124 8.278 1.00 85.69 181 ALA A O 1
ATOM 1354 N N . GLY A 1 182 ? -14.474 1.016 8.049 1.00 82.19 182 GLY A N 1
ATOM 1355 C CA . GLY A 1 182 ? -13.985 1.139 6.678 1.00 82.19 182 GLY A CA 1
ATOM 1356 C C . GLY A 1 182 ? -14.468 -0.023 5.816 1.00 82.19 182 GLY A C 1
ATOM 1357 O O . GLY A 1 182 ? -14.582 -1.147 6.308 1.00 82.19 182 GLY A O 1
ATOM 1358 N N . GLY A 1 183 ? -14.734 0.254 4.539 1.00 78.44 183 GLY A N 1
ATOM 1359 C CA . GLY A 1 183 ? -15.412 -0.677 3.634 1.00 78.44 183 GLY A CA 1
ATOM 1360 C C . GLY A 1 183 ? -16.913 -0.796 3.926 1.00 78.44 183 GLY A C 1
ATOM 1361 O O . GLY A 1 183 ? -17.471 -0.033 4.717 1.00 78.44 183 GLY A O 1
ATOM 1362 N N . GLU A 1 184 ? -17.565 -1.762 3.286 1.00 78.06 184 GLU A N 1
ATOM 1363 C CA . GLU A 1 184 ? -18.997 -2.030 3.445 1.00 78.06 184 GLU A CA 1
ATOM 1364 C C . GLU A 1 184 ? -19.242 -2.946 4.653 1.00 78.06 184 GLU A C 1
ATOM 1366 O O . GLU A 1 184 ? -19.264 -4.171 4.540 1.00 78.06 184 GLU A O 1
ATOM 1371 N N . VAL A 1 185 ? -19.365 -2.360 5.849 1.00 82.81 185 VAL A N 1
ATOM 1372 C CA . VAL A 1 185 ? -19.665 -3.141 7.057 1.00 82.81 185 VAL A CA 1
ATOM 1373 C C . VAL A 1 185 ? -21.168 -3.352 7.201 1.00 82.81 185 VAL A C 1
ATOM 1375 O O . VAL A 1 185 ? -21.918 -2.391 7.368 1.00 82.81 185 VAL A O 1
ATOM 1378 N N . ILE A 1 186 ? -21.582 -4.617 7.230 1.00 80.50 186 ILE A N 1
ATOM 1379 C CA . ILE A 1 186 ? -22.975 -5.033 7.420 1.00 80.50 186 ILE A CA 1
ATOM 1380 C C . ILE A 1 186 ? -23.111 -5.727 8.780 1.00 80.50 186 ILE A C 1
ATOM 1382 O O . ILE A 1 186 ? -22.251 -6.524 9.168 1.00 80.50 186 ILE A O 1
ATOM 1386 N N . ILE A 1 187 ? -24.189 -5.421 9.502 1.00 82.19 187 ILE A N 1
ATOM 1387 C CA . ILE A 1 187 ? -24.597 -6.119 10.725 1.00 82.19 187 ILE A CA 1
ATOM 1388 C C . ILE A 1 187 ? -25.923 -6.816 10.415 1.00 82.19 187 ILE A C 1
ATOM 1390 O O . ILE A 1 187 ? -26.919 -6.147 10.152 1.00 82.19 187 ILE A O 1
ATOM 1394 N N . ASP A 1 188 ? -25.919 -8.148 10.414 1.00 78.06 188 ASP A N 1
ATOM 1395 C CA . ASP A 1 188 ? -27.131 -8.954 10.238 1.00 78.06 188 ASP A CA 1
ATOM 1396 C C . ASP A 1 188 ? -28.093 -8.811 11.451 1.00 78.06 188 ASP A C 1
ATOM 1398 O O . ASP A 1 188 ? 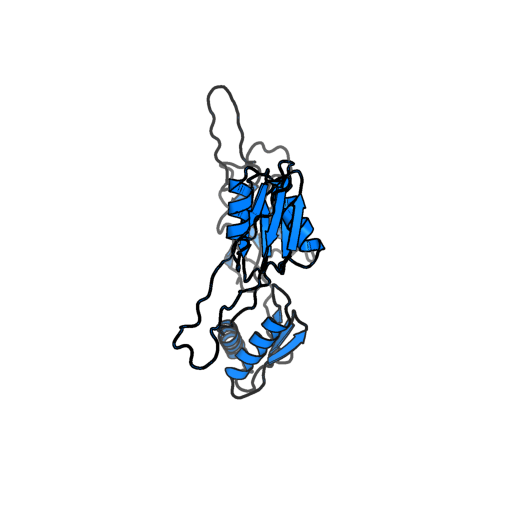-27.784 -8.183 12.472 1.00 78.06 188 ASP A O 1
ATOM 1402 N N . ASP A 1 189 ? -29.287 -9.402 11.361 1.00 76.50 189 ASP A N 1
ATOM 1403 C CA . ASP A 1 189 ? -30.263 -9.376 12.456 1.00 76.50 189 ASP A CA 1
ATOM 1404 C C . ASP A 1 189 ? -29.748 -10.119 13.697 1.00 76.50 189 ASP A C 1
ATOM 1406 O O . ASP A 1 189 ? -29.386 -11.298 13.660 1.00 76.50 189 ASP A O 1
ATOM 1410 N N . ALA A 1 190 ? -29.746 -9.426 14.831 1.00 76.81 190 ALA A N 1
ATOM 1411 C CA . ALA A 1 190 ? -29.270 -9.917 16.106 1.00 76.81 190 ALA A CA 1
ATOM 1412 C C . ALA A 1 190 ? -29.968 -9.228 17.273 1.00 76.81 190 ALA A C 1
ATOM 1414 O O . ALA A 1 190 ? -30.311 -8.045 17.256 1.00 76.81 190 ALA A O 1
ATOM 1415 N N . MET A 1 191 ? -30.123 -9.996 18.346 1.00 80.38 191 MET A N 1
ATOM 1416 C CA . MET A 1 191 ? -30.521 -9.483 19.644 1.00 80.38 191 MET A CA 1
ATOM 1417 C C . MET A 1 191 ? -29.330 -9.582 20.593 1.00 80.38 191 MET A C 1
ATOM 1419 O O . MET A 1 191 ? -28.777 -10.663 20.792 1.00 80.38 191 MET A O 1
ATOM 1423 N N . ILE A 1 192 ? -28.937 -8.456 21.177 1.00 76.50 192 ILE A N 1
ATOM 1424 C CA . ILE A 1 192 ? -27.795 -8.354 22.082 1.00 76.50 192 ILE A CA 1
ATOM 1425 C C . ILE A 1 192 ? -28.325 -7.996 23.460 1.00 76.50 192 ILE A C 1
ATOM 1427 O O . ILE A 1 192 ? -29.007 -6.990 23.620 1.00 76.50 192 ILE A O 1
ATOM 1431 N N . SER A 1 193 ? -27.982 -8.797 24.461 1.00 81.44 193 SER A N 1
ATOM 1432 C CA . SER A 1 193 ? -28.222 -8.463 25.863 1.00 81.44 193 SER A CA 1
ATOM 1433 C C . SER A 1 193 ? -26.874 -8.261 26.540 1.00 81.44 193 SER A C 1
ATOM 1435 O O . SER A 1 193 ? -26.097 -9.210 26.654 1.00 81.44 193 SER A O 1
ATOM 1437 N N . HIS A 1 194 ? -26.580 -7.038 26.976 1.00 77.06 194 HIS A N 1
ATOM 1438 C CA . HIS A 1 194 ? -25.320 -6.705 27.636 1.00 77.06 194 HIS A CA 1
ATOM 1439 C C . HIS A 1 194 ? -25.573 -5.768 28.820 1.00 77.06 194 HIS A C 1
ATOM 1441 O O . HIS A 1 194 ? -26.095 -4.668 28.654 1.00 77.06 194 HIS A O 1
ATOM 1447 N N . GLY A 1 195 ? -25.237 -6.220 30.031 1.00 77.19 195 GLY A N 1
ATOM 1448 C CA . GLY A 1 195 ? -25.578 -5.499 31.258 1.00 77.19 195 GLY A CA 1
ATOM 1449 C C . GLY A 1 195 ? -27.095 -5.345 31.419 1.00 77.19 195 GLY A C 1
ATOM 1450 O O . GLY A 1 195 ? -27.821 -6.335 31.448 1.00 77.19 195 GLY A O 1
ATOM 1451 N N . ASN A 1 196 ? -27.560 -4.100 31.513 1.00 69.94 196 ASN A N 1
ATOM 1452 C CA . ASN A 1 196 ? -28.970 -3.707 31.607 1.00 69.94 196 ASN A CA 1
ATOM 1453 C C . ASN A 1 196 ? -29.574 -3.260 30.259 1.00 69.94 196 ASN A C 1
ATOM 1455 O O . ASN A 1 196 ? -30.633 -2.633 30.236 1.00 69.94 196 ASN A O 1
ATOM 1459 N N . ILE A 1 197 ? -28.900 -3.542 29.141 1.00 69.19 197 ILE A N 1
ATOM 1460 C CA . ILE A 1 197 ? -29.305 -3.081 27.810 1.00 69.19 197 ILE A CA 1
ATOM 1461 C C . ILE A 1 197 ? -29.672 -4.282 26.949 1.00 69.19 197 ILE A C 1
ATOM 1463 O O . ILE A 1 197 ? -28.912 -5.249 26.850 1.00 69.19 197 ILE A O 1
ATOM 1467 N N . GLN A 1 198 ? -30.838 -4.192 26.308 1.00 69.19 198 GLN A N 1
ATOM 1468 C CA . GLN A 1 198 ? -31.260 -5.111 25.260 1.00 69.19 198 GLN A CA 1
ATOM 1469 C C . GLN A 1 198 ? -31.364 -4.344 23.941 1.00 69.19 198 GLN A C 1
ATOM 1471 O O . GLN A 1 198 ? -32.130 -3.391 23.809 1.00 69.19 198 GLN A O 1
ATOM 1476 N N . LEU A 1 199 ? -30.576 -4.766 22.962 1.00 67.62 199 LEU A N 1
ATOM 1477 C CA . LEU A 1 199 ? -30.575 -4.241 21.606 1.00 67.62 199 LEU A CA 1
ATOM 1478 C C . LEU A 1 199 ? -31.194 -5.281 20.677 1.00 67.62 199 LEU A C 1
ATOM 1480 O O . LEU A 1 199 ? -30.877 -6.464 20.793 1.00 67.62 199 LEU A O 1
ATOM 1484 N N . ARG A 1 200 ? -32.024 -4.856 19.727 1.00 68.31 200 ARG A N 1
ATOM 1485 C CA . ARG A 1 200 ? -32.481 -5.716 18.631 1.00 68.31 200 ARG A CA 1
ATOM 1486 C C . ARG A 1 200 ? -32.296 -4.986 17.305 1.00 68.31 200 ARG A C 1
ATOM 1488 O O . ARG A 1 200 ? -32.893 -3.929 17.113 1.00 68.31 200 ARG A O 1
ATOM 1495 N N . THR A 1 201 ? -31.498 -5.555 16.406 1.00 61.56 201 THR A N 1
ATOM 1496 C CA . THR A 1 201 ? -31.480 -5.171 14.992 1.00 61.56 201 THR A CA 1
ATOM 1497 C C . THR A 1 201 ? -32.612 -5.953 14.312 1.00 61.56 201 THR A C 1
ATOM 1499 O O . THR A 1 201 ? -32.692 -7.173 14.452 1.00 61.56 201 THR A O 1
ATOM 1502 N N . GLN A 1 202 ? -33.597 -5.253 13.738 1.00 55.72 202 GLN A N 1
ATOM 1503 C CA . GLN A 1 202 ? -34.700 -5.874 12.992 1.00 55.72 202 GLN A CA 1
ATOM 1504 C C . GLN A 1 202 ? -34.607 -5.465 11.526 1.00 55.72 202 GLN A C 1
ATOM 1506 O O . GLN A 1 202 ? -34.587 -4.271 11.228 1.00 55.72 202 GLN A O 1
ATOM 1511 N N . ASN A 1 203 ? -34.674 -6.444 10.626 1.00 49.03 203 ASN A N 1
ATOM 1512 C CA . ASN A 1 203 ? -34.820 -6.224 9.198 1.00 49.03 203 ASN A CA 1
ATOM 1513 C C . ASN A 1 203 ? -35.998 -7.037 8.649 1.00 49.03 203 ASN A C 1
ATOM 1515 O O . ASN A 1 203 ? -35.842 -8.075 8.010 1.00 49.03 203 ASN A O 1
ATOM 1519 N N . THR A 1 204 ? -37.222 -6.582 8.911 1.00 45.19 204 THR A N 1
ATOM 1520 C CA . THR A 1 204 ? -38.397 -7.076 8.176 1.00 45.19 204 THR A CA 1
ATOM 1521 C C . THR A 1 204 ? -39.341 -5.918 7.859 1.00 45.19 204 THR A C 1
ATOM 1523 O O . THR A 1 204 ? -40.064 -5.460 8.744 1.00 45.19 204 THR A O 1
ATOM 1526 N N . PRO A 1 205 ? -39.365 -5.411 6.610 1.00 47.78 205 PRO A N 1
ATOM 1527 C CA . PRO A 1 205 ? -40.356 -4.421 6.218 1.00 47.78 205 PRO A CA 1
ATOM 1528 C C . PRO A 1 205 ? -41.745 -5.070 6.184 1.00 47.78 205 PRO A C 1
ATOM 1530 O O . PRO A 1 205 ? -41.980 -6.047 5.470 1.00 47.78 205 PRO A O 1
ATOM 1533 N N . PHE A 1 206 ? -42.684 -4.516 6.950 1.00 48.16 206 PHE A N 1
ATOM 1534 C CA . PHE A 1 206 ? -44.088 -4.908 6.885 1.00 48.16 206 PHE A CA 1
ATOM 1535 C C . PHE A 1 206 ? -44.772 -4.152 5.740 1.00 48.16 206 PHE A C 1
ATOM 1537 O O . PHE A 1 206 ? -44.906 -2.927 5.769 1.00 48.16 206 PHE A O 1
ATOM 1544 N N . ILE A 1 207 ? -45.196 -4.883 4.708 1.00 54.47 207 ILE A N 1
ATOM 1545 C CA . ILE A 1 207 ? -45.879 -4.317 3.541 1.00 54.47 207 ILE A CA 1
ATOM 1546 C C . ILE A 1 207 ? -47.387 -4.443 3.760 1.00 54.47 207 ILE A C 1
ATOM 1548 O O . ILE A 1 207 ? -47.936 -5.545 3.733 1.00 54.47 207 ILE A O 1
ATOM 1552 N N . SER A 1 208 ? -48.071 -3.311 3.942 1.00 61.22 208 SER A N 1
ATOM 1553 C CA . SER A 1 208 ? -49.534 -3.267 3.930 1.00 61.22 208 SER A CA 1
ATOM 1554 C C . SER A 1 208 ? -50.003 -3.043 2.495 1.00 61.22 208 SER A C 1
ATOM 1556 O O . SER A 1 208 ? -50.021 -1.912 2.004 1.00 61.22 208 SER A O 1
ATOM 1558 N N . GLN A 1 209 ? -50.332 -4.134 1.799 1.00 74.38 209 GLN A N 1
ATOM 1559 C CA . GLN A 1 209 ? -50.926 -4.076 0.466 1.00 74.38 209 GLN A CA 1
ATOM 1560 C C . GLN A 1 209 ? -52.441 -4.317 0.557 1.00 74.38 209 GLN A C 1
ATOM 1562 O O . GLN A 1 209 ? -52.866 -5.416 0.927 1.00 74.38 209 GLN A O 1
ATOM 1567 N N . PRO A 1 210 ? -53.271 -3.315 0.222 1.00 67.12 210 PRO A N 1
ATOM 1568 C CA . PRO A 1 210 ? -54.716 -3.488 0.157 1.00 67.12 210 PRO A CA 1
ATOM 1569 C C . PRO A 1 210 ? -55.132 -4.526 -0.908 1.00 67.12 210 PRO A C 1
ATOM 1571 O O . PRO A 1 210 ? -54.405 -4.726 -1.886 1.00 67.12 210 PRO A O 1
ATOM 1574 N N . PRO A 1 211 ? -56.303 -5.180 -0.766 1.00 72.50 211 PRO A N 1
ATOM 1575 C CA . PRO A 1 211 ? -56.802 -6.144 -1.746 1.00 72.50 211 PRO A CA 1
ATOM 1576 C C . PRO A 1 211 ? -56.902 -5.539 -3.152 1.00 72.50 211 PRO A C 1
ATOM 1578 O O . PRO A 1 211 ? -57.242 -4.364 -3.311 1.00 72.50 211 PRO A O 1
ATOM 1581 N N . ALA A 1 212 ? -56.670 -6.353 -4.187 1.00 66.12 212 ALA A N 1
ATOM 1582 C CA . ALA A 1 212 ? -56.836 -5.912 -5.571 1.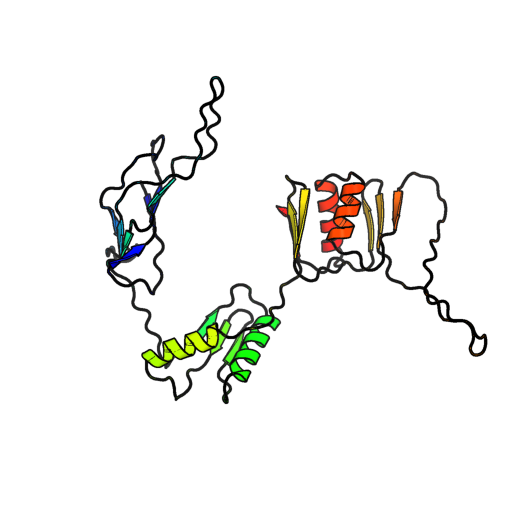00 66.12 212 ALA A CA 1
ATOM 1583 C C . ALA A 1 212 ? -58.226 -5.271 -5.769 1.00 66.12 212 ALA A C 1
ATOM 1585 O O . ALA A 1 212 ? -59.227 -5.799 -5.285 1.00 66.12 212 ALA A O 1
ATOM 1586 N N . PHE A 1 213 ? -58.270 -4.135 -6.476 1.00 66.12 213 PHE A N 1
ATOM 1587 C CA . PHE A 1 213 ? -59.453 -3.289 -6.723 1.00 66.12 213 PHE A CA 1
ATOM 1588 C C . PHE A 1 213 ? -59.931 -2.386 -5.568 1.00 66.12 213 PHE A C 1
ATOM 1590 O O . PHE A 1 213 ? -60.930 -1.691 -5.744 1.00 66.12 213 PHE A O 1
ATOM 1597 N N . SER A 1 214 ? -59.235 -2.309 -4.425 1.00 73.62 214 SER A N 1
ATOM 1598 C CA . SER A 1 214 ? -59.658 -1.434 -3.313 1.00 73.62 214 SER A CA 1
ATOM 1599 C C . SER A 1 214 ? -59.314 0.055 -3.492 1.00 73.62 214 SER A C 1
ATOM 1601 O O . SER A 1 214 ? -59.661 0.861 -2.632 1.00 73.62 214 SER A O 1
ATOM 1603 N N . GLY A 1 215 ? -58.597 0.426 -4.563 1.00 68.06 215 GLY A N 1
ATOM 1604 C CA . GLY A 1 215 ? -58.161 1.805 -4.830 1.00 68.06 215 GLY A CA 1
ATOM 1605 C C . GLY A 1 215 ? -57.169 2.382 -3.810 1.00 68.06 215 GLY A C 1
ATOM 1606 O O . GLY A 1 215 ? -56.931 3.584 -3.825 1.00 68.06 215 GLY A O 1
ATOM 1607 N N . GLY A 1 216 ? -56.620 1.553 -2.916 1.00 71.38 216 GLY A N 1
ATOM 1608 C CA . GLY A 1 216 ? -55.627 1.971 -1.928 1.00 71.38 216 GLY A CA 1
ATOM 1609 C C . GLY A 1 216 ? -54.204 1.849 -2.470 1.00 71.38 216 GLY A C 1
ATOM 1610 O O . GLY A 1 216 ? -53.901 0.915 -3.211 1.00 71.38 216 GLY A O 1
ATOM 1611 N N . GLU A 1 217 ? -53.332 2.777 -2.086 1.00 69.88 217 GLU A N 1
ATOM 1612 C CA . GLU A 1 217 ? -51.901 2.700 -2.381 1.00 69.88 217 GLU A CA 1
ATOM 1613 C C . GLU A 1 217 ? -51.196 1.802 -1.358 1.00 69.88 217 GLU A C 1
ATOM 1615 O O . GLU A 1 217 ? -51.493 1.842 -0.161 1.00 69.88 217 GLU A O 1
ATOM 1620 N N . THR A 1 218 ? -50.259 0.977 -1.829 1.00 71.69 218 THR A N 1
ATOM 1621 C CA . THR A 1 218 ? -49.363 0.228 -0.944 1.00 71.69 218 THR A CA 1
ATOM 1622 C C . THR A 1 218 ? -48.523 1.227 -0.156 1.00 71.69 218 THR A C 1
ATOM 1624 O O . THR A 1 218 ? -47.777 2.004 -0.748 1.00 71.69 218 THR A O 1
ATOM 1627 N N . THR A 1 219 ? -48.617 1.191 1.172 1.00 62.28 219 THR A N 1
ATOM 1628 C CA . THR A 1 219 ? -47.801 2.032 2.055 1.00 62.28 219 THR A CA 1
ATOM 1629 C C . THR A 1 219 ? -46.906 1.159 2.924 1.00 62.28 219 THR A C 1
ATOM 1631 O O . THR A 1 219 ? -47.332 0.125 3.446 1.00 62.28 219 THR A O 1
ATOM 1634 N N . VAL A 1 220 ? -45.655 1.585 3.090 1.00 57.34 220 VAL A N 1
ATOM 1635 C CA . VAL A 1 220 ? -44.725 1.001 4.063 1.00 57.34 220 VAL A CA 1
ATOM 1636 C C . VAL A 1 220 ? -44.979 1.707 5.395 1.00 57.34 220 VAL A C 1
ATOM 1638 O O . VAL A 1 220 ? -44.946 2.934 5.458 1.00 57.34 220 VAL A O 1
ATOM 1641 N N . LEU A 1 221 ? -45.316 0.953 6.441 1.00 51.81 221 LEU A N 1
ATOM 1642 C CA . LEU A 1 221 ? -45.613 1.481 7.776 1.00 51.81 221 LEU A CA 1
ATOM 1643 C C . LEU A 1 221 ? -44.702 0.801 8.801 1.00 51.81 221 LEU A C 1
ATOM 1645 O O . LEU A 1 221 ? -44.623 -0.425 8.837 1.00 51.81 221 LEU A O 1
ATOM 1649 N N . ASN A 1 222 ? -44.075 1.595 9.672 1.00 43.88 222 ASN A N 1
ATOM 1650 C CA . ASN A 1 222 ? -43.318 1.098 10.820 1.00 43.88 222 ASN A CA 1
ATOM 1651 C C . ASN A 1 222 ? -44.280 0.930 12.004 1.00 43.88 222 ASN A C 1
ATOM 1653 O O . ASN A 1 222 ? -44.771 1.925 12.540 1.00 43.88 222 ASN A O 1
ATOM 1657 N N . VAL A 1 223 ? -44.576 -0.308 12.410 1.00 39.72 223 VAL A N 1
ATOM 1658 C CA . VAL A 1 223 ? -45.420 -0.584 13.586 1.00 39.72 223 VAL A CA 1
ATOM 1659 C C . VAL A 1 223 ? -44.522 -0.988 14.758 1.00 39.72 223 VAL A C 1
ATOM 1661 O O . VAL A 1 223 ? -43.973 -2.087 14.734 1.00 39.72 223 VAL A O 1
ATOM 1664 N N . PRO A 1 224 ? -44.348 -0.152 15.796 1.00 37.31 224 PRO A N 1
ATOM 1665 C CA . PRO A 1 224 ? -43.690 -0.597 17.015 1.00 37.31 224 PRO A CA 1
ATOM 1666 C C . PRO A 1 224 ? -44.656 -1.460 17.841 1.00 37.31 224 PRO A C 1
ATOM 1668 O O . PRO A 1 224 ? -45.667 -0.970 18.343 1.00 37.31 224 PRO A O 1
ATOM 1671 N N . GLU A 1 225 ? -44.338 -2.743 18.021 1.00 34.25 225 GLU A N 1
ATOM 1672 C CA . GLU A 1 225 ? -44.930 -3.555 19.088 1.00 34.25 225 GLU A CA 1
ATOM 1673 C C . GLU A 1 225 ? -44.196 -3.268 20.403 1.00 34.25 225 GLU A C 1
ATOM 1675 O O . GLU A 1 225 ? -43.059 -3.688 20.611 1.00 34.25 225 GLU A O 1
ATOM 1680 N N . ALA A 1 226 ? -44.859 -2.547 21.306 1.00 32.66 226 ALA A N 1
ATOM 1681 C CA . ALA A 1 226 ? -44.425 -2.390 22.688 1.00 32.66 226 ALA A CA 1
ATOM 1682 C C . ALA A 1 226 ? -45.270 -3.310 23.581 1.00 32.66 226 ALA A C 1
ATOM 1684 O O . ALA A 1 226 ? -46.379 -2.957 23.983 1.00 32.66 226 ALA A O 1
ATOM 1685 N N . GLN A 1 227 ? -44.754 -4.501 23.890 1.00 29.41 227 GLN A N 1
ATOM 1686 C CA . GLN A 1 227 ? -45.242 -5.292 25.020 1.00 29.41 227 GLN A CA 1
ATOM 1687 C C . GLN A 1 227 ? -44.514 -4.837 26.286 1.00 29.41 227 GLN A C 1
ATOM 1689 O O . GLN A 1 227 ? -43.290 -4.887 26.380 1.00 29.41 227 GLN A O 1
ATOM 1694 N N . LEU A 1 228 ? -45.301 -4.354 27.245 1.00 31.25 228 LEU A N 1
ATOM 1695 C CA . LEU A 1 228 ? -44.868 -3.937 28.570 1.00 31.25 228 LEU A CA 1
ATOM 1696 C C . LEU A 1 228 ? -44.513 -5.174 29.410 1.00 31.25 228 LEU A C 1
ATOM 1698 O O . LEU A 1 228 ? -45.371 -6.026 29.634 1.00 31.25 228 LEU A O 1
ATOM 1702 N N . SER A 1 229 ? -43.285 -5.240 29.923 1.00 33.50 229 SER A N 1
ATOM 1703 C CA . SER A 1 229 ? -42.950 -6.057 31.092 1.00 33.50 229 SER A CA 1
ATOM 1704 C C . SER A 1 229 ? -41.946 -5.303 31.960 1.00 33.50 229 SER A C 1
ATOM 1706 O O . SER A 1 229 ? -40.886 -4.897 31.488 1.00 33.50 229 SER A O 1
ATOM 1708 N N . GLU A 1 230 ? -42.319 -5.092 33.220 1.00 37.38 230 GLU A N 1
ATOM 1709 C CA . GLU A 1 230 ? -41.503 -4.486 34.272 1.00 37.38 230 GLU A CA 1
ATOM 1710 C C . GLU A 1 230 ? -40.286 -5.363 34.592 1.00 37.38 230 GLU A C 1
ATOM 1712 O O . GLU A 1 230 ? -40.407 -6.425 35.189 1.00 37.38 230 GLU A O 1
ATOM 1717 N N . ASP A 1 231 ? -39.118 -4.939 34.127 1.00 37.47 231 ASP A N 1
ATOM 1718 C CA . ASP A 1 231 ? -37.972 -4.544 34.952 1.00 37.47 231 ASP A CA 1
ATOM 1719 C C . ASP A 1 231 ? -36.982 -3.849 34.008 1.00 37.47 231 ASP A C 1
ATOM 1721 O O . ASP A 1 231 ? -36.851 -4.238 32.850 1.00 37.47 231 ASP A O 1
ATOM 1725 N N . ILE A 1 232 ? -36.367 -2.752 34.453 1.00 42.34 232 ILE A N 1
ATOM 1726 C CA . ILE A 1 232 ? -35.738 -1.714 33.615 1.00 42.34 232 ILE A CA 1
ATOM 1727 C C . ILE A 1 232 ? -34.569 -2.272 32.774 1.00 42.34 232 ILE A C 1
ATOM 1729 O O . ILE A 1 232 ? -33.400 -2.135 33.127 1.00 42.34 232 ILE A O 1
ATOM 1733 N N . ALA A 1 233 ? -34.892 -2.860 31.626 1.00 41.56 233 ALA A N 1
ATOM 1734 C CA . ALA A 1 233 ? -34.001 -3.043 30.495 1.00 41.56 233 ALA A CA 1
ATOM 1735 C C . ALA A 1 233 ? -34.472 -2.080 29.407 1.00 41.56 233 ALA A C 1
ATOM 1737 O O . ALA A 1 233 ? -35.563 -2.228 28.850 1.00 41.56 233 ALA A O 1
ATOM 1738 N N . GLN A 1 234 ? -33.677 -1.046 29.134 1.00 47.59 234 GLN A N 1
ATOM 1739 C CA . GLN A 1 234 ? -34.000 -0.127 28.052 1.00 47.59 234 GLN A CA 1
ATOM 1740 C C . GLN A 1 234 ? -33.849 -0.893 26.733 1.00 47.59 234 GLN A C 1
ATOM 1742 O O . GLN A 1 234 ? -32.740 -1.222 26.312 1.00 47.59 234 GLN A O 1
ATOM 1747 N N . THR A 1 235 ? -34.985 -1.248 26.134 1.00 44.91 235 THR A N 1
ATOM 1748 C CA . THR A 1 235 ? -35.033 -1.921 24.838 1.00 44.91 235 THR A CA 1
ATOM 1749 C C . THR A 1 235 ? -34.950 -0.854 23.761 1.00 44.91 235 THR A C 1
ATOM 1751 O O . THR A 1 235 ? -35.865 -0.042 23.630 1.00 44.91 235 THR A O 1
ATOM 1754 N N . PHE A 1 236 ? -33.852 -0.839 23.008 1.00 53.16 236 PHE A N 1
ATOM 1755 C CA . PHE A 1 236 ? -33.671 0.098 21.902 1.00 53.16 236 PHE A CA 1
ATOM 1756 C C . PHE A 1 236 ? -33.846 -0.626 20.574 1.00 53.16 236 PHE A C 1
ATOM 1758 O O . PHE A 1 236 ? -33.120 -1.573 20.258 1.00 53.16 236 PHE A O 1
ATOM 1765 N N . LEU A 1 237 ? -34.840 -0.165 19.815 1.00 51.72 237 LEU A N 1
ATOM 1766 C CA . LEU A 1 237 ? -35.013 -0.533 18.422 1.00 51.72 237 LEU A CA 1
ATOM 1767 C C . LEU A 1 237 ? -34.094 0.352 17.588 1.00 51.72 237 LEU A C 1
ATOM 1769 O O . LEU A 1 237 ? -34.132 1.577 17.701 1.00 51.72 237 LEU A O 1
ATOM 1773 N N . VAL A 1 238 ? -33.270 -0.285 16.773 1.00 54.84 238 VAL A N 1
ATOM 1774 C CA . VAL A 1 238 ? -32.372 0.397 15.852 1.00 54.84 238 VAL A CA 1
ATOM 1775 C C . VAL A 1 238 ? -33.001 0.363 14.459 1.00 54.84 238 VAL A C 1
ATOM 1777 O O . VAL A 1 238 ? -33.599 -0.650 14.098 1.00 54.84 238 VAL A O 1
ATOM 1780 N N . GLU A 1 239 ? -32.930 1.469 13.711 1.00 49.19 239 GLU A N 1
ATOM 1781 C CA . GLU A 1 239 ? -33.516 1.557 12.366 1.00 49.19 239 GLU A CA 1
ATOM 1782 C C . GLU A 1 239 ? -32.958 0.456 11.442 1.00 49.19 239 GLU A C 1
ATOM 1784 O O . GLU A 1 239 ? -31.769 0.116 11.552 1.00 49.19 239 GLU A O 1
ATOM 1789 N N . PRO A 1 240 ? -33.791 -0.113 10.546 1.00 42.50 240 PRO A N 1
ATOM 1790 C CA . PRO A 1 240 ? -33.313 -1.033 9.519 1.00 42.50 240 PRO A CA 1
ATOM 1791 C C . PRO A 1 240 ? -32.235 -0.325 8.686 1.00 42.50 240 PRO A C 1
ATOM 1793 O O . PRO A 1 240 ? -32.377 0.856 8.391 1.00 42.50 240 PRO A O 1
ATOM 1796 N N . GLU A 1 241 ? -31.162 -1.045 8.342 1.00 53.22 241 GLU A N 1
ATOM 1797 C CA . GLU A 1 241 ? -29.927 -0.521 7.713 1.00 53.22 241 GLU A CA 1
ATOM 1798 C C . GLU A 1 241 ? -28.942 0.185 8.655 1.00 53.22 241 GLU A C 1
ATOM 1800 O O . GLU A 1 241 ? -28.185 1.065 8.235 1.00 53.22 241 GLU A O 1
ATOM 1805 N N . THR A 1 242 ? -28.892 -0.201 9.935 1.00 61.22 242 THR A N 1
ATOM 1806 C CA . THR A 1 242 ? -27.967 0.475 10.841 1.00 61.22 242 THR A CA 1
ATOM 1807 C C . THR A 1 242 ? -26.507 0.222 10.485 1.00 61.22 242 THR A C 1
ATOM 1809 O O . THR A 1 242 ? -25.966 -0.870 10.661 1.00 61.22 242 THR A O 1
ATOM 1812 N N . THR A 1 243 ? -25.838 1.277 10.037 1.00 73.56 243 THR A N 1
ATOM 1813 C CA . THR A 1 243 ? -24.391 1.267 9.839 1.00 73.56 243 THR A CA 1
ATOM 1814 C C . THR A 1 243 ? -23.682 1.103 11.185 1.00 73.56 243 THR A C 1
ATOM 1816 O O . THR A 1 243 ? -24.185 1.524 12.233 1.00 73.56 243 THR A O 1
ATOM 1819 N N . VAL A 1 244 ? -22.470 0.540 11.183 1.00 78.94 244 VAL A N 1
ATOM 1820 C CA . VAL A 1 244 ? -21.624 0.469 12.391 1.00 78.94 244 VAL A CA 1
ATOM 1821 C C . VAL A 1 244 ? -21.485 1.833 13.055 1.00 78.94 244 VAL A C 1
ATOM 1823 O O . VAL A 1 244 ? -21.481 1.920 14.279 1.00 78.94 244 VAL A O 1
ATOM 1826 N N . GLN A 1 245 ? -21.392 2.895 12.254 1.00 74.69 245 GLN A N 1
ATOM 1827 C CA . GLN A 1 245 ? -21.286 4.274 12.709 1.00 74.69 245 GLN A CA 1
ATOM 1828 C C . GLN A 1 245 ? -22.513 4.687 13.527 1.00 74.69 245 GLN A C 1
ATOM 1830 O O . GLN A 1 245 ? -22.363 5.246 14.611 1.00 74.69 245 GLN A O 1
ATOM 1835 N N . GLN A 1 246 ? -23.715 4.389 13.037 1.00 76.56 246 GLN A N 1
ATOM 1836 C CA . GLN A 1 246 ? -24.964 4.686 13.734 1.00 76.56 246 GLN A CA 1
ATOM 1837 C C . GLN A 1 246 ? -25.117 3.834 14.999 1.00 76.56 246 GLN A C 1
ATOM 1839 O O . GLN A 1 246 ? -25.413 4.391 16.052 1.00 76.56 246 GLN A O 1
ATOM 1844 N N . LEU A 1 247 ? -24.829 2.526 14.946 1.00 81.25 247 LEU A N 1
ATOM 1845 C CA . LEU A 1 247 ? -24.859 1.675 16.141 1.00 81.25 247 LEU A CA 1
ATOM 1846 C C . LEU A 1 247 ? -23.869 2.171 17.205 1.00 81.25 247 LEU A C 1
ATOM 1848 O O . LEU A 1 247 ? -24.227 2.331 18.369 1.00 81.25 247 LEU A O 1
ATOM 1852 N N . ALA A 1 248 ? -22.629 2.457 16.807 1.00 81.06 248 ALA A N 1
ATOM 1853 C CA . ALA A 1 248 ? -21.601 2.996 17.688 1.00 81.06 248 ALA A CA 1
ATOM 1854 C C . ALA A 1 248 ? -22.021 4.338 18.306 1.00 81.06 248 ALA A C 1
ATOM 1856 O O . ALA A 1 248 ? -21.826 4.548 19.503 1.00 81.06 248 ALA A O 1
ATOM 1857 N N . ALA A 1 249 ? -22.624 5.228 17.513 1.00 79.25 249 ALA A N 1
ATOM 1858 C CA . ALA A 1 249 ? -23.143 6.505 17.988 1.00 79.25 249 ALA A CA 1
ATOM 1859 C C . ALA A 1 249 ? -24.300 6.322 18.980 1.00 79.25 249 ALA A C 1
ATOM 1861 O O . ALA A 1 249 ? -24.305 6.979 20.019 1.00 79.25 249 ALA A O 1
ATOM 1862 N N . SER A 1 250 ? -25.233 5.404 18.712 1.00 80.44 250 SER A N 1
ATOM 1863 C CA . SER A 1 250 ? -26.324 5.068 19.629 1.00 80.44 250 SER A CA 1
ATOM 1864 C C . SER A 1 250 ? -25.791 4.510 20.947 1.00 80.44 250 SER A C 1
ATOM 1866 O O . SER A 1 250 ? -26.172 5.000 22.003 1.00 80.44 250 SER A O 1
ATOM 1868 N N . LEU A 1 251 ? -24.858 3.553 20.917 1.00 82.88 251 LEU A N 1
ATOM 1869 C CA . LEU A 1 251 ? -24.259 2.998 22.136 1.00 82.88 251 LEU A CA 1
ATOM 1870 C C . LEU A 1 251 ? -23.471 4.061 22.922 1.00 82.88 251 LEU A C 1
ATOM 1872 O O . LEU A 1 251 ? -23.556 4.111 24.144 1.00 82.88 251 LEU A O 1
ATOM 1876 N N . ASN A 1 252 ? -22.757 4.960 22.244 1.00 81.38 252 ASN A N 1
ATOM 1877 C CA . ASN A 1 252 ? -22.078 6.074 22.910 1.00 81.38 252 ASN A CA 1
ATOM 1878 C C . ASN A 1 252 ? -23.087 7.057 23.544 1.00 81.38 252 ASN A C 1
ATOM 1880 O O . ASN A 1 252 ? -22.926 7.463 24.693 1.00 81.38 252 ASN A O 1
ATOM 1884 N N . ALA A 1 253 ? -24.185 7.374 22.849 1.00 81.12 253 ALA A N 1
ATOM 1885 C CA . ALA A 1 253 ? -25.259 8.228 23.368 1.00 81.12 253 ALA A CA 1
ATOM 1886 C C . ALA A 1 253 ? -25.993 7.618 24.578 1.00 81.12 253 ALA A C 1
ATOM 1888 O O . ALA A 1 253 ? -26.493 8.353 25.428 1.00 81.12 253 ALA A O 1
ATOM 1889 N N . LEU A 1 254 ? -26.021 6.287 24.683 1.00 79.88 254 LEU A N 1
ATOM 1890 C CA . LEU A 1 254 ? -26.544 5.553 25.839 1.00 79.88 254 LEU A CA 1
ATOM 1891 C C . LEU A 1 254 ? -25.584 5.533 27.040 1.00 79.88 254 LEU A C 1
ATOM 1893 O O . LEU A 1 254 ? -25.924 4.988 28.088 1.00 79.88 254 LEU A O 1
ATOM 1897 N N . GLY A 1 255 ? -24.402 6.141 26.913 1.00 81.94 255 GLY A N 1
ATOM 1898 C CA . GLY A 1 255 ? -23.437 6.265 28.000 1.00 81.94 255 GLY A CA 1
ATOM 1899 C C . GLY A 1 255 ? -22.679 4.976 28.312 1.00 81.94 255 GLY A C 1
ATOM 1900 O O . GLY A 1 255 ? -22.123 4.857 29.405 1.00 81.94 255 GLY A O 1
ATOM 1901 N N . LEU A 1 256 ? -22.644 4.012 27.382 1.00 85.19 256 LEU A N 1
ATOM 1902 C CA . LEU A 1 256 ? -21.824 2.813 27.545 1.00 85.19 256 LEU A CA 1
ATOM 1903 C C . LEU A 1 256 ? -20.344 3.185 27.565 1.00 85.19 256 LEU A C 1
ATOM 1905 O O . LEU A 1 256 ? -19.886 4.051 26.814 1.00 85.19 256 LEU A O 1
ATOM 1909 N N . SER A 1 257 ? -19.572 2.482 28.393 1.00 88.38 257 SER A N 1
ATOM 1910 C CA . SER A 1 257 ? -18.125 2.651 28.375 1.00 88.38 257 SER A CA 1
ATOM 1911 C C . SER A 1 257 ? -17.539 2.082 27.072 1.00 88.38 257 SER A C 1
ATOM 1913 O O . SER A 1 257 ? -18.097 1.134 26.508 1.00 88.38 257 SER A O 1
ATOM 1915 N N . PRO A 1 258 ? -16.378 2.577 26.598 1.00 88.06 258 PRO A N 1
ATOM 1916 C CA . PRO A 1 258 ? -15.688 1.986 25.448 1.00 88.06 258 PRO A CA 1
ATOM 1917 C C . PRO A 1 258 ? -15.491 0.469 25.573 1.00 88.06 258 PRO A C 1
ATOM 1919 O O . PRO A 1 258 ? -15.588 -0.250 24.582 1.00 88.06 258 PRO A O 1
ATOM 1922 N N . ARG A 1 259 ? -15.287 -0.038 26.796 1.00 89.00 259 ARG A N 1
ATOM 1923 C CA . ARG A 1 259 ? -15.161 -1.474 27.086 1.00 89.00 259 ARG A CA 1
ATOM 1924 C C . ARG A 1 259 ? -16.443 -2.256 26.828 1.00 89.00 259 ARG A C 1
ATOM 1926 O O . ARG A 1 259 ? -16.380 -3.363 26.290 1.00 89.00 259 ARG A O 1
ATOM 1933 N N . ASP A 1 260 ? -17.589 -1.688 27.183 1.00 89.44 260 ASP A N 1
ATOM 1934 C CA . ASP A 1 260 ? -18.888 -2.323 26.949 1.00 89.44 260 ASP A CA 1
ATOM 1935 C C . ASP A 1 260 ? -19.197 -2.340 25.447 1.00 89.44 260 ASP A C 1
ATOM 1937 O O . ASP A 1 260 ? -19.616 -3.362 24.906 1.00 89.44 260 ASP A O 1
ATOM 1941 N N . ILE A 1 261 ? -18.883 -1.247 24.739 1.00 88.62 261 ILE A N 1
ATOM 1942 C CA . ILE A 1 261 ? -19.026 -1.173 23.278 1.00 88.62 261 ILE A CA 1
ATOM 1943 C C . ILE A 1 261 ? -18.138 -2.221 22.593 1.00 88.62 261 ILE A C 1
ATOM 1945 O O . ILE A 1 261 ? -18.619 -2.972 21.744 1.00 88.62 261 ILE A O 1
ATOM 1949 N N . ILE A 1 262 ? -16.866 -2.336 22.992 1.00 91.12 262 ILE A N 1
ATOM 1950 C CA . ILE A 1 262 ? -15.956 -3.373 22.479 1.00 91.12 262 ILE A CA 1
ATOM 1951 C C . ILE A 1 262 ? -16.533 -4.768 22.734 1.00 91.12 262 ILE A C 1
ATOM 1953 O O . ILE A 1 262 ? -16.525 -5.604 21.833 1.00 91.12 262 ILE A O 1
ATOM 1957 N N . SER A 1 263 ? -17.074 -5.016 23.927 1.00 90.75 263 SER A N 1
ATOM 1958 C CA . SER A 1 263 ? -17.657 -6.313 24.288 1.00 90.75 263 SER A CA 1
ATOM 1959 C C . SER A 1 263 ? -18.857 -6.673 23.409 1.00 90.75 263 SER A C 1
ATOM 1961 O O . SER A 1 263 ? -18.988 -7.825 22.992 1.00 90.75 263 SER A O 1
ATOM 1963 N N . ILE A 1 264 ? -19.698 -5.689 23.078 1.00 89.56 264 ILE A N 1
ATOM 1964 C CA . ILE A 1 264 ? -20.832 -5.841 22.158 1.00 89.56 264 ILE A CA 1
ATOM 1965 C C . ILE A 1 264 ? -20.343 -6.169 20.741 1.00 89.56 264 ILE A C 1
ATOM 1967 O O . ILE A 1 264 ? -20.783 -7.164 20.164 1.00 89.56 264 ILE A O 1
ATOM 1971 N N . PHE A 1 265 ? -19.392 -5.405 20.193 1.00 90.62 265 PHE A N 1
ATOM 1972 C CA . PHE A 1 265 ? -18.845 -5.677 18.857 1.00 90.62 265 PHE A CA 1
ATOM 1973 C C . PHE A 1 265 ? -18.117 -7.026 18.787 1.00 90.62 265 PHE A C 1
ATOM 1975 O O . PHE A 1 265 ? -18.258 -7.745 17.803 1.00 90.62 265 PHE A O 1
ATOM 1982 N N . GLN A 1 266 ? -17.407 -7.427 19.844 1.00 91.81 266 GLN A N 1
ATOM 1983 C CA . GLN A 1 266 ? -16.793 -8.756 19.938 1.00 91.81 266 GLN A CA 1
ATOM 1984 C C . GLN A 1 266 ? -17.825 -9.883 20.034 1.00 91.81 266 GLN A C 1
ATOM 1986 O O . GLN A 1 266 ? -17.527 -11.015 19.652 1.00 91.81 266 GLN A O 1
ATOM 1991 N N . ALA A 1 267 ? -19.003 -9.630 20.610 1.00 90.00 267 ALA A N 1
ATOM 1992 C CA . ALA A 1 267 ? -20.092 -10.601 20.628 1.00 90.00 267 ALA A CA 1
ATOM 1993 C C . ALA A 1 267 ? -20.707 -10.756 19.229 1.00 90.00 267 ALA A C 1
ATOM 1995 O O . ALA A 1 267 ? -20.910 -11.887 18.797 1.00 90.00 267 ALA A O 1
ATOM 1996 N N . LEU A 1 268 ? -20.913 -9.644 18.512 1.00 89.25 268 LEU A N 1
ATOM 1997 C CA . LEU A 1 268 ? -21.408 -9.632 17.129 1.00 89.25 268 LEU A CA 1
ATOM 1998 C C . LEU A 1 268 ? -20.444 -10.298 16.134 1.00 89.25 268 LEU A C 1
ATOM 2000 O O . LEU A 1 268 ? -20.881 -11.021 15.240 1.00 89.25 268 LEU A O 1
ATOM 2004 N N . ASP A 1 269 ? -19.138 -10.077 16.301 1.00 90.44 269 ASP A N 1
ATOM 2005 C CA . ASP A 1 269 ? -18.081 -10.732 15.518 1.00 90.44 269 ASP A CA 1
ATOM 2006 C C . ASP A 1 269 ? -18.084 -12.251 15.756 1.00 90.44 269 ASP A C 1
ATOM 2008 O O . ASP A 1 269 ? -18.147 -13.045 14.819 1.00 90.44 269 ASP A O 1
ATOM 2012 N N . ARG A 1 270 ? -18.145 -12.682 17.025 1.00 89.81 270 ARG A N 1
ATOM 2013 C CA . ARG A 1 270 ? -18.194 -14.109 17.392 1.00 89.81 270 ARG A CA 1
ATOM 2014 C C . ARG A 1 270 ? -19.482 -14.817 16.977 1.00 89.81 270 ARG A C 1
ATOM 2016 O O . ARG A 1 270 ? -19.444 -16.026 16.763 1.00 89.81 270 ARG A O 1
ATOM 2023 N N . SER A 1 271 ? -20.606 -14.106 16.886 1.00 87.00 271 SER A N 1
ATOM 2024 C CA . SER A 1 271 ? -21.863 -14.672 16.388 1.00 87.00 271 SER A CA 1
ATOM 2025 C C . SER A 1 271 ? -21.924 -14.741 14.860 1.00 87.00 271 SER A C 1
ATOM 2027 O O . SER A 1 271 ? -22.872 -15.316 14.332 1.00 87.00 271 SER A O 1
ATOM 2029 N N . GLY A 1 272 ? -20.938 -14.173 14.152 1.00 84.50 272 GLY A N 1
ATOM 2030 C CA . GLY A 1 272 ? -20.899 -14.121 12.688 1.00 84.50 272 GLY A CA 1
ATOM 2031 C C . GLY A 1 272 ? -21.900 -13.141 12.072 1.00 84.50 272 GLY A C 1
ATOM 2032 O O . GLY A 1 272 ? -22.112 -13.167 10.866 1.00 84.50 272 GLY A O 1
ATOM 2033 N N . VAL A 1 273 ? -22.518 -12.296 12.899 1.00 87.50 273 VAL A N 1
ATOM 2034 C CA . VAL A 1 273 ? -23.521 -11.305 12.486 1.00 87.50 273 VAL A CA 1
ATOM 2035 C C . VAL A 1 273 ? -22.836 -10.039 11.968 1.00 87.50 273 VAL A C 1
ATOM 2037 O O . VAL A 1 273 ? -23.337 -9.379 11.061 1.00 87.50 273 VAL A O 1
ATOM 2040 N N . LEU A 1 274 ? -21.671 -9.696 12.527 1.00 88.75 274 LEU A N 1
ATOM 2041 C CA . LEU A 1 274 ? -20.826 -8.626 12.009 1.00 88.75 274 LEU A CA 1
ATOM 2042 C C . LEU A 1 274 ? -20.029 -9.133 10.802 1.00 88.75 274 LEU A C 1
ATOM 2044 O O . LEU A 1 274 ? -19.082 -9.904 10.951 1.00 88.75 274 LEU A O 1
ATOM 2048 N N . ARG A 1 275 ? -20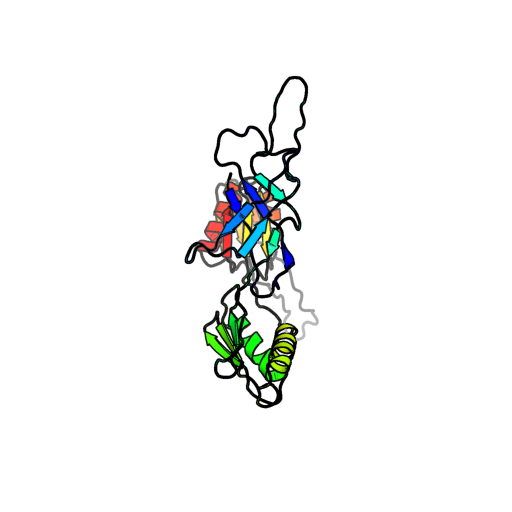.353 -8.643 9.604 1.00 85.69 275 ARG A N 1
ATOM 2049 C CA . ARG A 1 275 ? -19.603 -8.939 8.373 1.00 85.69 275 ARG A CA 1
ATOM 2050 C C . ARG A 1 275 ? -18.439 -7.971 8.193 1.00 85.69 275 ARG A C 1
ATOM 2052 O O . ARG A 1 275 ? -18.383 -7.217 7.228 1.00 85.69 275 ARG A O 1
ATOM 2059 N N . ALA A 1 276 ? -17.519 -7.964 9.150 1.00 88.69 276 ALA A N 1
ATOM 2060 C CA . ALA A 1 276 ? -16.294 -7.178 9.090 1.00 88.69 276 ALA A CA 1
ATOM 2061 C C . ALA A 1 276 ? -15.242 -7.722 10.048 1.00 88.69 276 ALA A C 1
ATOM 2063 O O . ALA A 1 276 ? -15.561 -8.299 11.080 1.00 88.69 276 ALA A O 1
ATOM 2064 N N . LYS A 1 277 ? -13.967 -7.464 9.751 1.00 88.44 277 LYS A N 1
ATOM 2065 C CA . LYS A 1 277 ? -12.875 -7.764 10.675 1.00 88.44 277 LYS A CA 1
ATOM 2066 C C . LYS A 1 277 ? -12.833 -6.723 11.794 1.00 88.44 277 LYS A C 1
ATOM 2068 O O . LYS A 1 277 ? -12.510 -5.560 11.540 1.00 88.44 277 LYS A O 1
ATOM 2073 N N . LEU A 1 278 ? -13.085 -7.152 13.025 1.00 91.94 278 LEU A N 1
ATOM 2074 C CA . LEU A 1 278 ? -12.921 -6.318 14.213 1.00 91.94 278 LEU A CA 1
ATOM 2075 C C . LEU A 1 278 ? -11.439 -6.209 14.619 1.00 91.94 278 LEU A C 1
ATOM 2077 O O . LEU A 1 278 ? -10.717 -7.204 14.684 1.00 91.94 278 LEU A O 1
ATOM 2081 N N . ILE A 1 279 ? -10.974 -4.991 14.899 1.00 91.44 279 ILE A N 1
ATOM 2082 C CA . ILE A 1 279 ? -9.624 -4.680 15.390 1.00 91.44 279 ILE A CA 1
ATOM 2083 C C . ILE A 1 279 ? -9.763 -3.787 16.621 1.00 91.44 279 ILE A C 1
ATOM 2085 O O . ILE A 1 279 ? -10.433 -2.758 16.569 1.00 91.44 279 ILE A O 1
ATOM 2089 N N . VAL A 1 280 ? -9.108 -4.161 17.717 1.00 90.06 280 VAL A N 1
ATOM 2090 C CA . VAL A 1 280 ? -9.112 -3.396 18.971 1.00 90.06 280 VAL A CA 1
ATOM 2091 C C . VAL A 1 280 ? -7.691 -2.905 19.261 1.00 90.06 280 VAL A C 1
ATOM 2093 O O . VAL A 1 280 ? -6.752 -3.695 19.150 1.00 90.06 280 VAL A O 1
ATOM 2096 N N . MET A 1 281 ? -7.539 -1.613 19.578 1.00 86.00 281 MET A N 1
ATOM 2097 C CA . MET A 1 281 ? -6.257 -0.922 19.825 1.00 86.00 281 MET A CA 1
ATOM 2098 C C . MET A 1 281 ? -6.245 -0.115 21.122 1.00 86.00 281 MET A C 1
ATOM 2100 O O . MET A 1 281 ? -7.333 0.298 21.579 1.00 86.00 281 MET A O 1
#